Protein AF-A0A094CD24-F1 (afdb_monomer_lite)

pLDDT: mean 73.83, std 18.18, range [26.73, 91.88]

Structure (mmCIF, N/CA/C/O backbone):
data_AF-A0A094CD24-F1
#
_entry.id   AF-A0A094CD24-F1
#
loop_
_atom_site.group_PDB
_atom_site.id
_atom_site.type_symbol
_atom_site.label_atom_id
_atom_site.label_alt_id
_atom_site.label_comp_id
_atom_site.label_asym_id
_atom_site.label_entity_id
_atom_site.label_seq_id
_atom_site.pdbx_PDB_ins_code
_atom_site.Cartn_x
_atom_site.Cartn_y
_atom_site.Cartn_z
_atom_site.occupancy
_atom_site.B_iso_or_equiv
_atom_site.auth_seq_id
_atom_site.auth_comp_id
_atom_site.auth_asym_id
_atom_site.auth_atom_id
_atom_site.pdbx_PDB_model_num
ATOM 1 N N . MET A 1 1 ? -14.411 26.950 14.178 1.00 64.12 1 MET A N 1
ATOM 2 C CA . MET A 1 1 ? -15.635 26.415 13.545 1.00 64.12 1 MET A CA 1
ATOM 3 C C . MET A 1 1 ? -15.195 25.500 12.392 1.00 64.12 1 MET A C 1
ATOM 5 O O . MET A 1 1 ? -14.180 25.831 11.798 1.00 64.12 1 MET A O 1
ATOM 9 N N . CYS A 1 2 ? -15.838 24.347 12.153 1.00 83.56 2 CYS A N 1
ATOM 10 C CA . CYS A 1 2 ? -15.561 23.343 11.084 1.00 83.56 2 CYS A CA 1
ATOM 11 C C . CYS A 1 2 ? -14.422 22.302 11.257 1.00 83.56 2 CYS A C 1
ATOM 13 O O . CYS A 1 2 ? -14.111 21.564 10.326 1.00 83.56 2 CYS A O 1
ATOM 15 N N . ARG A 1 3 ? -13.803 22.148 12.439 1.00 87.31 3 ARG A N 1
ATOM 16 C CA . ARG A 1 3 ? -12.707 21.159 12.621 1.00 87.31 3 ARG A CA 1
ATOM 17 C C . ARG A 1 3 ? -13.145 19.694 12.469 1.00 87.31 3 ARG A C 1
ATOM 19 O O . ARG A 1 3 ? -12.346 18.872 12.040 1.00 87.31 3 ARG A O 1
ATOM 26 N N . THR A 1 4 ? -14.366 19.350 12.869 1.00 89.19 4 THR A N 1
ATOM 27 C CA . THR A 1 4 ? -14.894 17.975 12.804 1.00 89.19 4 THR A CA 1
ATOM 28 C C . THR A 1 4 ? -15.309 17.595 11.386 1.00 89.19 4 THR A C 1
ATOM 30 O O . THR A 1 4 ? -14.956 16.516 10.922 1.00 89.19 4 THR A O 1
ATOM 33 N N . GLU A 1 5 ? -15.984 18.507 10.690 1.00 89.44 5 GLU A N 1
ATOM 34 C CA . GLU A 1 5 ? -16.420 18.360 9.295 1.00 89.44 5 GLU A CA 1
ATOM 35 C C . GLU A 1 5 ? -15.216 18.208 8.355 1.00 89.44 5 GLU A C 1
ATOM 37 O O . GLU A 1 5 ? -15.181 17.289 7.534 1.00 89.44 5 GLU A O 1
ATOM 42 N N . ASN A 1 6 ? -14.173 19.026 8.545 1.00 90.94 6 ASN A N 1
ATOM 43 C CA . ASN A 1 6 ? -12.936 18.897 7.772 1.00 90.94 6 ASN A CA 1
ATOM 44 C C . ASN A 1 6 ? -12.251 17.548 8.015 1.00 90.94 6 ASN A C 1
ATOM 46 O O . ASN A 1 6 ? -11.873 16.887 7.057 1.00 90.94 6 ASN A O 1
ATOM 50 N N . LYS A 1 7 ? -12.168 17.082 9.269 1.00 90.44 7 LYS A N 1
ATOM 51 C CA . LYS A 1 7 ? -11.581 15.766 9.578 1.00 90.44 7 LYS A CA 1
ATOM 52 C C . LYS A 1 7 ? -12.347 14.614 8.928 1.00 90.44 7 LYS A C 1
ATOM 54 O O . LYS A 1 7 ? -11.733 13.656 8.465 1.00 90.44 7 LYS A O 1
ATOM 59 N N . SER A 1 8 ? -13.680 14.683 8.893 1.00 88.00 8 SER A N 1
ATOM 60 C CA . SER A 1 8 ? -14.484 13.658 8.217 1.00 88.00 8 SER A CA 1
ATOM 61 C C . SER A 1 8 ? -14.286 13.674 6.704 1.00 88.00 8 SER A C 1
ATOM 63 O O . SER A 1 8 ? -14.208 12.611 6.092 1.00 88.00 8 SER A O 1
ATOM 65 N N . LEU A 1 9 ? -14.159 14.867 6.114 1.00 91.31 9 LEU A N 1
ATOM 66 C CA . LEU A 1 9 ? -13.908 15.026 4.687 1.00 91.31 9 LEU A CA 1
ATOM 67 C C . LEU A 1 9 ? -12.521 14.494 4.316 1.00 91.31 9 LEU A C 1
ATOM 69 O O . LEU A 1 9 ? -12.406 13.688 3.397 1.00 91.31 9 LEU A O 1
ATOM 73 N N . GLU A 1 10 ? -11.489 14.896 5.058 1.00 91.88 10 GLU A N 1
ATOM 74 C CA . GLU A 1 10 ? -10.112 14.427 4.874 1.00 91.88 10 GLU A CA 1
ATOM 75 C C . GLU A 1 10 ? -10.042 12.901 4.941 1.00 91.88 10 GLU A C 1
ATOM 77 O O . GLU A 1 10 ? -9.507 12.269 4.031 1.00 91.88 10 GLU A O 1
ATOM 82 N N . ARG A 1 11 ? -10.673 12.297 5.956 1.00 90.62 11 ARG A N 1
ATOM 83 C CA . ARG A 1 11 ? -10.734 10.838 6.094 1.00 90.62 11 ARG A CA 1
ATOM 84 C C . ARG A 1 11 ? -11.435 10.169 4.911 1.00 90.62 11 ARG A C 1
ATOM 86 O O . ARG A 1 11 ? -10.958 9.145 4.430 1.00 90.62 11 ARG A O 1
ATOM 93 N N . CYS A 1 12 ? -12.557 10.724 4.450 1.00 87.12 12 CYS A N 1
ATOM 94 C CA . CYS A 1 12 ? -13.293 10.198 3.299 1.00 87.12 12 CYS A CA 1
ATOM 95 C C . CYS A 1 12 ? -12.408 10.183 2.042 1.00 87.12 12 CYS A C 1
ATOM 97 O O . CYS A 1 12 ? -12.228 9.137 1.418 1.00 87.12 12 CYS A O 1
ATOM 99 N N . VAL A 1 13 ? -11.782 11.323 1.730 1.00 88.94 13 VAL A N 1
ATOM 100 C CA . VAL A 1 13 ? -10.909 11.480 0.557 1.00 88.94 13 VAL A CA 1
ATOM 101 C C . VAL A 1 13 ? -9.696 10.555 0.643 1.00 88.94 13 VAL A C 1
ATOM 103 O O . VAL A 1 13 ? -9.355 9.890 -0.335 1.00 88.94 13 VAL A O 1
ATOM 106 N N . GLU A 1 14 ? -9.056 10.472 1.808 1.00 91.50 14 GLU A N 1
ATOM 107 C CA . GLU A 1 14 ? -7.884 9.624 2.009 1.00 91.50 14 GLU A CA 1
ATOM 108 C C . GLU A 1 14 ? -8.216 8.140 1.794 1.00 91.50 14 GLU A C 1
ATOM 110 O O . GLU A 1 14 ? -7.496 7.438 1.079 1.00 91.50 14 GLU A O 1
ATOM 115 N N . MET A 1 15 ? -9.321 7.658 2.369 1.00 89.31 15 MET A N 1
ATOM 116 C CA . MET A 1 15 ? -9.723 6.258 2.225 1.00 89.31 15 MET A CA 1
ATOM 117 C C . MET A 1 15 ? -10.133 5.924 0.791 1.00 89.31 15 MET A C 1
ATOM 119 O O . MET A 1 15 ? -9.702 4.899 0.264 1.00 89.31 15 MET A O 1
ATOM 123 N N . GLN A 1 16 ? -10.881 6.803 0.120 1.00 84.69 16 GLN A N 1
ATOM 124 C CA . GLN A 1 16 ? -11.270 6.593 -1.276 1.00 84.69 16 GLN A CA 1
ATOM 125 C C . GLN A 1 16 ? -10.043 6.529 -2.200 1.00 84.69 16 GLN A C 1
ATOM 127 O O . GLN A 1 16 ? -9.933 5.626 -3.030 1.00 84.69 16 GLN A O 1
ATOM 132 N N . GLN A 1 17 ? -9.065 7.422 -2.012 1.00 87.00 17 GLN A N 1
ATOM 133 C CA . GLN A 1 17 ? -7.811 7.389 -2.769 1.00 87.00 17 GLN A CA 1
ATOM 134 C C . GLN A 1 17 ? -7.009 6.109 -2.520 1.00 87.00 17 GLN A C 1
ATOM 136 O O . GLN A 1 17 ? -6.416 5.571 -3.457 1.00 87.00 17 GLN A O 1
ATOM 141 N N . LYS A 1 18 ? -6.976 5.612 -1.277 1.00 89.06 18 LYS A N 1
ATOM 142 C CA . LYS A 1 18 ? -6.313 4.343 -0.947 1.00 89.06 18 LYS A CA 1
ATOM 143 C C . LYS A 1 18 ? -6.981 3.167 -1.655 1.00 89.06 18 LYS A C 1
ATOM 145 O O . LYS A 1 18 ? -6.268 2.367 -2.255 1.00 89.06 18 LYS A O 1
ATOM 150 N N . PHE A 1 19 ? -8.314 3.093 -1.655 1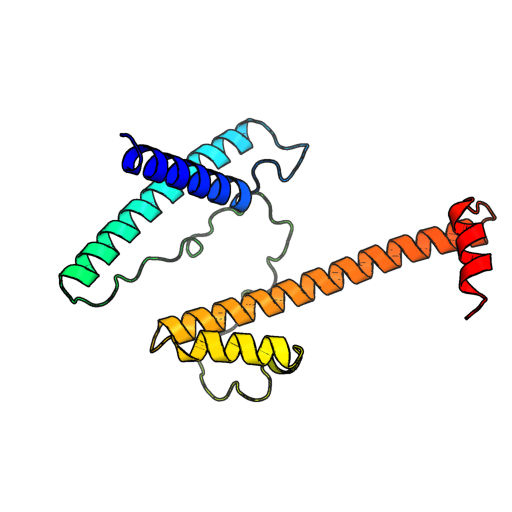.00 87.94 19 PHE A N 1
ATOM 151 C CA . PHE A 1 19 ? -9.037 2.041 -2.374 1.00 87.94 19 PHE A CA 1
ATOM 152 C C . PHE A 1 19 ? -8.804 2.111 -3.884 1.00 87.94 19 PHE A C 1
ATOM 154 O O . PHE A 1 19 ? -8.445 1.104 -4.485 1.00 87.94 19 PHE A O 1
ATOM 161 N N . LEU A 1 20 ? -8.904 3.296 -4.493 1.00 85.56 20 LEU A N 1
ATOM 162 C CA . LEU A 1 20 ? -8.628 3.476 -5.922 1.00 85.56 20 LEU A CA 1
ATOM 163 C C . LEU A 1 20 ? -7.208 3.027 -6.294 1.00 85.56 20 LEU A C 1
ATOM 165 O O . LEU A 1 20 ? -7.028 2.269 -7.246 1.00 85.56 20 LEU A O 1
ATOM 169 N N . LYS A 1 21 ? -6.197 3.438 -5.518 1.00 85.06 21 LYS A N 1
ATOM 170 C CA . LYS A 1 21 ? -4.799 3.031 -5.737 1.00 85.06 21 LYS A CA 1
ATOM 171 C C . LYS A 1 21 ? -4.607 1.524 -5.576 1.00 85.06 21 LYS A C 1
ATOM 173 O O . LYS A 1 21 ? -3.939 0.917 -6.407 1.00 85.06 21 LYS A O 1
ATOM 178 N N . ALA A 1 22 ? -5.205 0.921 -4.549 1.00 85.62 22 ALA A N 1
ATOM 179 C CA . ALA A 1 22 ? -5.125 -0.520 -4.311 1.00 85.62 22 ALA A CA 1
ATOM 180 C C . ALA A 1 22 ? -5.755 -1.336 -5.452 1.00 85.62 22 ALA A C 1
ATOM 182 O O . ALA A 1 22 ? -5.256 -2.402 -5.796 1.00 85.62 22 ALA A O 1
ATOM 183 N N . LEU A 1 23 ? -6.810 -0.809 -6.079 1.00 83.50 23 LEU A N 1
ATOM 184 C CA . LEU A 1 23 ? -7.457 -1.408 -7.249 1.00 83.50 23 LEU A CA 1
ATOM 185 C C . LEU A 1 23 ? -6.732 -1.117 -8.574 1.00 83.50 23 LEU A C 1
ATOM 187 O O . LEU A 1 23 ? -7.154 -1.593 -9.628 1.00 83.50 23 LEU A O 1
ATOM 191 N N . GLY A 1 24 ? -5.636 -0.357 -8.539 1.00 80.25 24 GLY A N 1
ATOM 192 C CA . GLY A 1 24 ? -4.824 -0.055 -9.712 1.00 80.25 24 GLY A CA 1
ATOM 193 C C . GLY A 1 24 ? -5.349 1.099 -10.568 1.00 80.25 24 GLY A C 1
ATOM 194 O O . GLY A 1 24 ? -4.950 1.204 -11.731 1.00 80.25 24 GLY A O 1
ATOM 195 N N . TYR A 1 25 ? -6.194 1.981 -10.028 1.00 77.62 25 TYR A N 1
ATOM 196 C CA . TYR A 1 25 ? -6.554 3.231 -10.701 1.00 77.62 25 TYR A CA 1
ATOM 197 C C . TYR A 1 25 ? -5.279 4.024 -11.036 1.00 77.62 25 TYR A C 1
ATOM 199 O O . TYR A 1 25 ? -4.424 4.206 -10.166 1.00 77.62 25 TYR A O 1
ATOM 207 N N . LEU A 1 26 ? -5.131 4.455 -12.296 1.00 71.31 26 LEU A N 1
ATOM 208 C CA . LEU A 1 26 ? -3.936 5.128 -12.846 1.00 71.31 26 LEU A CA 1
ATOM 209 C C . LEU A 1 26 ? -2.627 4.303 -12.852 1.00 71.31 26 LEU A C 1
ATOM 211 O O . LEU A 1 26 ? -1.572 4.846 -13.170 1.00 71.31 26 LEU A O 1
ATOM 215 N N . SER A 1 27 ? -2.653 3.003 -12.537 1.00 75.12 27 SER A N 1
ATOM 216 C CA . SER A 1 27 ? -1.436 2.161 -12.541 1.00 75.12 27 SER A CA 1
ATOM 217 C C . SER A 1 27 ? -0.953 1.767 -13.944 1.00 75.12 27 SER A C 1
ATOM 219 O O . SER A 1 27 ? 0.207 1.407 -14.130 1.00 75.12 27 SER A O 1
ATOM 221 N N . THR A 1 28 ? -1.835 1.836 -14.942 1.00 73.81 28 THR A N 1
ATOM 222 C CA . THR A 1 28 ? -1.574 1.432 -16.329 1.00 73.81 28 THR A CA 1
ATOM 223 C C . THR A 1 28 ? -2.059 2.528 -17.270 1.00 73.81 28 THR A C 1
ATOM 225 O O . THR A 1 28 ? -3.241 2.867 -17.241 1.00 73.81 28 THR A O 1
ATOM 228 N N . PHE A 1 29 ? -1.171 3.050 -18.117 1.00 64.69 29 PHE A N 1
ATOM 229 C CA . PHE A 1 29 ? -1.468 4.175 -19.014 1.00 64.69 29 PHE A CA 1
ATOM 230 C C . PHE A 1 29 ? -2.453 3.846 -20.154 1.00 64.69 29 PHE A C 1
ATOM 232 O O . PHE A 1 29 ? -3.055 4.767 -20.692 1.00 64.69 29 PHE A O 1
ATOM 239 N N . ASP A 1 30 ? -2.647 2.568 -20.498 1.00 71.88 30 ASP A N 1
ATOM 240 C CA . ASP A 1 30 ? -3.481 2.121 -21.634 1.00 71.88 30 ASP A CA 1
ATOM 241 C C . ASP A 1 30 ? -4.814 1.473 -21.198 1.00 71.88 30 ASP A C 1
ATOM 243 O O . ASP A 1 30 ? -5.361 0.583 -21.847 1.00 71.88 30 ASP A O 1
ATOM 247 N N . ARG A 1 31 ? -5.332 1.854 -20.025 1.00 78.44 31 ARG A N 1
ATOM 248 C CA . ARG A 1 31 ? -6.581 1.287 -19.500 1.00 78.44 31 ARG A CA 1
ATOM 249 C C . ARG A 1 31 ? -7.791 1.963 -20.147 1.00 78.44 31 ARG A C 1
ATOM 251 O O . ARG A 1 31 ? -7.876 3.186 -20.202 1.00 78.44 31 ARG A O 1
ATOM 258 N N . GLY A 1 32 ? -8.745 1.161 -20.621 1.00 82.88 32 GLY A N 1
ATOM 259 C CA . GLY A 1 32 ? -10.006 1.667 -21.166 1.00 82.88 32 GLY A CA 1
ATOM 260 C C . GLY A 1 32 ? -10.881 2.323 -20.091 1.00 82.88 32 GLY A C 1
ATOM 261 O O . GLY A 1 32 ? -10.956 1.829 -18.966 1.00 82.88 32 GLY A O 1
ATOM 262 N N . LYS A 1 33 ? -11.590 3.397 -20.459 1.00 82.81 33 LYS A N 1
ATOM 263 C CA . LYS A 1 33 ? -12.455 4.177 -19.550 1.00 82.81 33 LYS A CA 1
ATOM 264 C C . LYS A 1 33 ? -13.507 3.324 -18.828 1.00 82.81 33 LYS A C 1
ATOM 266 O O . LYS A 1 33 ? -13.725 3.514 -17.638 1.00 82.81 33 LYS A O 1
ATOM 271 N N . ASP A 1 34 ? -14.070 2.321 -19.501 1.00 85.81 34 ASP A N 1
ATOM 272 C CA . ASP A 1 34 ? -15.054 1.400 -18.908 1.00 85.81 34 ASP A CA 1
ATOM 273 C C . ASP A 1 34 ? -14.488 0.608 -17.716 1.00 85.81 34 ASP A C 1
ATOM 275 O O . ASP A 1 34 ? -15.218 0.174 -16.824 1.00 85.81 34 ASP A O 1
ATOM 279 N N . VAL A 1 35 ? -13.175 0.362 -17.705 1.00 84.88 35 VAL A N 1
ATOM 280 C CA . VAL A 1 35 ? -12.502 -0.330 -16.601 1.00 84.88 35 VAL A CA 1
ATOM 281 C C . VAL A 1 35 ? -12.281 0.631 -15.437 1.00 84.88 35 VAL A C 1
ATOM 283 O O . VAL A 1 35 ? -12.464 0.230 -14.290 1.00 84.88 35 VAL A O 1
ATOM 286 N N . ASP A 1 36 ? -11.950 1.892 -15.712 1.00 82.56 36 ASP A N 1
ATOM 287 C CA . ASP A 1 36 ? -11.809 2.924 -14.681 1.00 82.56 36 ASP A CA 1
ATOM 288 C C . ASP A 1 36 ? -13.132 3.191 -13.956 1.00 82.56 36 ASP A C 1
ATOM 290 O O . ASP A 1 36 ? -13.151 3.272 -12.728 1.00 82.56 36 ASP A O 1
ATOM 294 N N . GLU A 1 37 ? -14.252 3.229 -14.679 1.00 86.94 37 GLU A N 1
ATOM 295 C CA . GLU A 1 37 ? -15.586 3.350 -14.077 1.00 86.94 37 GLU A CA 1
ATOM 296 C C . GLU A 1 37 ? -15.906 2.156 -13.167 1.00 86.94 37 GLU A C 1
ATOM 298 O O . GLU A 1 37 ? -16.367 2.328 -12.038 1.00 86.94 37 GLU A O 1
ATOM 303 N N . LYS A 1 38 ? -15.584 0.927 -13.597 1.00 86.81 38 LYS A N 1
ATOM 304 C CA . LYS A 1 38 ? -15.738 -0.269 -12.748 1.00 86.81 38 LYS A CA 1
ATOM 305 C C . LYS A 1 38 ? -14.879 -0.192 -11.488 1.00 86.81 38 LYS A C 1
ATOM 307 O O . LYS A 1 38 ? -15.334 -0.604 -10.422 1.00 86.81 38 LYS A O 1
ATOM 312 N N . ILE A 1 39 ? -13.659 0.333 -11.595 1.00 85.94 39 ILE A N 1
ATOM 313 C CA . ILE A 1 39 ? -12.763 0.526 -10.449 1.00 85.94 39 ILE A CA 1
ATOM 314 C C . ILE A 1 39 ? -13.350 1.541 -9.470 1.00 85.94 39 ILE A C 1
ATOM 316 O O . ILE A 1 39 ? -13.348 1.283 -8.268 1.00 85.94 39 ILE A O 1
ATOM 320 N N . GLN A 1 40 ? -13.891 2.654 -9.965 1.00 87.06 40 GLN A N 1
ATOM 321 C CA . GLN A 1 40 ? -14.543 3.663 -9.129 1.00 87.06 40 GLN A CA 1
ATOM 322 C C . GLN A 1 40 ? -15.752 3.078 -8.387 1.00 87.06 40 GLN A C 1
ATOM 324 O O . GLN A 1 40 ? -15.802 3.137 -7.159 1.00 87.06 40 GLN A O 1
ATOM 329 N N . MET A 1 41 ? -16.655 2.395 -9.097 1.00 89.00 41 MET A N 1
ATOM 330 C CA . MET A 1 41 ? -17.824 1.746 -8.486 1.00 89.00 41 MET A CA 1
ATOM 331 C C . MET A 1 41 ? -17.432 0.679 -7.451 1.00 89.00 41 MET A C 1
ATOM 333 O O . MET A 1 41 ? -18.094 0.505 -6.420 1.00 89.00 41 MET A O 1
ATOM 337 N N . HIS A 1 42 ? -16.341 -0.049 -7.705 1.00 86.56 42 HIS A N 1
ATOM 338 C CA . HIS A 1 42 ? -15.838 -1.043 -6.767 1.00 86.56 42 HIS A CA 1
ATOM 339 C C . HIS A 1 42 ? -15.208 -0.400 -5.522 1.00 86.56 42 HIS A C 1
ATOM 341 O O . HIS A 1 42 ? -15.474 -0.854 -4.408 1.00 86.56 42 HIS A O 1
ATOM 347 N N . ALA A 1 43 ? -14.442 0.682 -5.684 1.00 86.25 43 ALA A N 1
ATOM 348 C CA . ALA A 1 43 ? -13.883 1.447 -4.571 1.00 86.25 43 ALA A CA 1
ATOM 349 C C . ALA A 1 43 ? -14.984 1.996 -3.647 1.00 86.25 43 ALA A C 1
ATOM 351 O O . ALA A 1 43 ? -14.883 1.858 -2.426 1.00 86.25 43 ALA A O 1
ATOM 352 N N . ASP A 1 44 ? -16.066 2.530 -4.216 1.00 88.50 44 ASP A N 1
ATOM 353 C CA . ASP A 1 44 ? -17.206 3.036 -3.444 1.00 88.50 44 ASP A CA 1
ATOM 354 C C . ASP A 1 44 ? -17.907 1.910 -2.663 1.00 88.50 44 ASP A C 1
ATOM 356 O O . ASP A 1 44 ? -18.242 2.056 -1.483 1.00 88.50 44 ASP A O 1
ATOM 360 N N . THR A 1 45 ? -18.054 0.732 -3.277 1.00 88.88 45 THR A N 1
ATOM 361 C CA . THR A 1 45 ? -18.619 -0.455 -2.610 1.00 88.88 45 THR A CA 1
ATOM 362 C C . THR A 1 45 ? -17.767 -0.888 -1.413 1.00 88.88 45 THR A C 1
ATOM 364 O O . THR A 1 45 ? -18.295 -1.192 -0.337 1.00 88.88 45 THR A O 1
ATOM 367 N N . LEU A 1 46 ? -16.441 -0.899 -1.575 1.00 87.69 46 LEU A N 1
ATOM 368 C CA . LEU A 1 46 ? -15.506 -1.231 -0.499 1.00 87.69 46 LEU A CA 1
ATOM 369 C C . LEU A 1 46 ? -15.578 -0.221 0.647 1.00 87.69 46 LEU A C 1
ATOM 371 O O . LEU A 1 46 ? -15.585 -0.624 1.812 1.00 87.69 46 LEU A O 1
ATOM 375 N N . TYR A 1 47 ? -15.707 1.068 0.335 1.00 87.38 47 TYR A N 1
ATOM 376 C CA . TYR A 1 47 ? -15.850 2.116 1.340 1.00 87.38 47 TYR A CA 1
ATOM 377 C C . TYR A 1 47 ? -17.106 1.922 2.201 1.00 87.38 47 TYR A C 1
ATOM 379 O O . TYR A 1 47 ? -17.037 1.960 3.431 1.00 87.38 47 TYR A O 1
ATOM 387 N N . HIS A 1 48 ? -18.253 1.623 1.588 1.00 89.50 48 HIS A N 1
ATOM 388 C CA . HIS A 1 48 ? -19.479 1.353 2.341 1.00 89.50 48 HIS A CA 1
ATOM 389 C C . HIS A 1 48 ? -19.386 0.096 3.206 1.00 89.50 48 HIS A C 1
ATOM 391 O O . HIS A 1 48 ? -19.867 0.093 4.344 1.00 89.50 48 HIS A O 1
ATOM 397 N N . ARG A 1 49 ? -18.731 -0.958 2.707 1.00 89.50 49 ARG A N 1
ATOM 398 C CA . ARG A 1 49 ? -18.486 -2.167 3.497 1.00 89.50 49 ARG A CA 1
ATOM 399 C C . ARG A 1 49 ? -17.606 -1.867 4.706 1.00 89.50 49 ARG A C 1
ATOM 401 O O . ARG A 1 49 ? -17.949 -2.291 5.803 1.00 89.50 49 ARG A O 1
ATOM 408 N N . MET A 1 50 ? -16.533 -1.101 4.528 1.00 88.19 50 MET A N 1
ATOM 409 C CA . MET A 1 50 ? -15.664 -0.666 5.623 1.00 88.19 50 MET A CA 1
ATOM 410 C C . MET A 1 50 ? -16.455 0.104 6.691 1.00 88.19 50 MET A C 1
ATOM 412 O O . MET A 1 50 ? -16.354 -0.215 7.870 1.00 88.19 50 MET A O 1
ATOM 416 N N . LEU A 1 51 ? -17.315 1.050 6.298 1.00 90.44 51 LEU A N 1
ATOM 417 C CA . LEU A 1 51 ? -18.155 1.785 7.253 1.00 90.44 51 LEU A CA 1
ATOM 418 C C . LEU A 1 51 ? -19.107 0.874 8.041 1.00 90.44 51 LEU A C 1
ATOM 420 O O . LEU A 1 51 ? -19.360 1.123 9.218 1.00 90.44 51 LEU A O 1
ATOM 424 N N . ALA A 1 52 ? -19.653 -0.169 7.411 1.00 90.00 52 ALA A N 1
ATOM 425 C CA . ALA A 1 52 ? -20.487 -1.149 8.105 1.00 90.00 52 ALA A CA 1
ATOM 426 C C . ALA A 1 52 ? -19.674 -1.970 9.120 1.00 90.00 52 ALA A C 1
ATOM 428 O O . ALA A 1 52 ? -20.146 -2.220 10.227 1.00 90.00 52 ALA A O 1
ATOM 429 N N . GLN A 1 53 ? -18.440 -2.337 8.766 1.00 88.38 53 GLN A N 1
ATOM 430 C CA . GLN A 1 53 ? -17.529 -3.063 9.650 1.00 88.38 53 GLN A CA 1
ATOM 431 C C . GLN A 1 53 ? -17.130 -2.222 10.864 1.00 88.38 53 GLN A C 1
ATOM 433 O O . GLN A 1 53 ? -17.242 -2.694 11.990 1.00 88.38 53 GLN A O 1
ATOM 438 N N . GLU A 1 54 ? -16.742 -0.963 10.657 1.00 88.81 54 GLU A N 1
ATOM 439 C CA . GLU A 1 54 ? -16.380 -0.050 11.748 1.00 88.81 54 GLU A CA 1
ATOM 440 C C . GLU A 1 54 ? -17.530 0.151 12.737 1.00 88.81 54 GLU A C 1
ATOM 442 O O . GLU A 1 54 ? -17.311 0.157 13.946 1.00 88.81 54 GLU A O 1
ATOM 447 N N . LYS A 1 55 ? -18.766 0.278 12.238 1.00 89.44 55 LYS A N 1
ATOM 448 C CA . LYS A 1 55 ? -19.953 0.373 13.097 1.00 89.44 55 LYS A CA 1
ATOM 449 C C . LYS A 1 55 ? -20.154 -0.896 13.918 1.00 89.44 55 LYS A C 1
ATOM 451 O O . LYS A 1 55 ? -20.329 -0.796 15.126 1.00 89.44 55 LYS A O 1
ATOM 456 N N . ALA A 1 56 ? -20.067 -2.065 13.284 1.00 87.69 56 ALA A N 1
ATOM 457 C CA . ALA A 1 56 ? -20.226 -3.346 13.966 1.00 87.69 56 ALA A CA 1
ATOM 458 C C . ALA A 1 56 ? -19.140 -3.579 15.032 1.00 87.69 56 ALA A C 1
ATOM 460 O O . ALA A 1 56 ? -19.442 -4.080 16.111 1.00 87.69 56 ALA A O 1
ATOM 461 N N . VAL A 1 57 ? -17.890 -3.187 14.761 1.00 86.69 57 VAL A N 1
ATOM 462 C CA . VAL A 1 57 ? -16.799 -3.245 15.749 1.00 86.69 57 VAL A CA 1
ATOM 463 C C . VAL A 1 57 ? -17.063 -2.273 16.893 1.00 86.69 57 VAL A C 1
ATOM 465 O O . VAL A 1 57 ? -17.023 -2.681 18.045 1.00 86.69 57 VAL A O 1
ATOM 468 N N . ALA A 1 58 ? -17.416 -1.020 16.598 1.00 87.06 58 ALA A N 1
ATOM 469 C CA . ALA A 1 58 ? -17.692 -0.025 17.631 1.00 87.06 58 ALA A CA 1
ATOM 470 C C . ALA A 1 58 ? -18.891 -0.408 18.519 1.00 87.06 58 ALA A C 1
ATOM 472 O O . ALA A 1 58 ? -18.925 -0.051 19.694 1.00 87.06 58 ALA A O 1
ATOM 473 N N . GLU A 1 59 ? -19.892 -1.100 17.975 1.00 88.94 59 GLU A N 1
ATOM 474 C CA . GLU A 1 59 ? -21.010 -1.659 18.742 1.00 88.94 59 GLU A CA 1
ATOM 475 C C . GLU A 1 59 ? -20.558 -2.838 19.610 1.00 88.94 59 GLU A C 1
ATOM 477 O O . GLU A 1 59 ? -20.842 -2.844 20.805 1.00 88.94 59 GLU A O 1
ATOM 482 N N . ALA A 1 60 ? -19.786 -3.778 19.056 1.00 86.25 60 ALA A N 1
ATOM 483 C CA . ALA A 1 60 ? -19.239 -4.902 19.814 1.00 86.25 60 ALA A CA 1
ATOM 484 C C . ALA A 1 60 ? -18.324 -4.441 20.961 1.00 86.25 60 ALA A C 1
ATOM 486 O O . ALA A 1 60 ? -18.467 -4.920 22.082 1.00 86.25 60 ALA A O 1
ATOM 487 N N . GLU A 1 61 ? -17.459 -3.452 20.721 1.00 83.12 61 GLU A N 1
ATOM 488 C CA . GLU A 1 61 ? -16.595 -2.844 21.739 1.00 83.12 61 GLU A CA 1
ATOM 489 C C . GLU A 1 61 ? -17.405 -2.167 22.852 1.00 83.12 61 GLU A C 1
ATOM 491 O O . GLU A 1 61 ? -17.112 -2.356 24.032 1.00 83.12 61 GLU A O 1
ATOM 496 N N . LYS A 1 62 ? -18.456 -1.411 22.501 1.00 87.38 62 LYS A N 1
ATOM 497 C CA . LYS A 1 62 ? -19.351 -0.776 23.488 1.00 87.38 62 LYS A CA 1
ATOM 498 C C . LYS A 1 62 ? -20.117 -1.796 24.322 1.00 87.38 62 LYS A C 1
ATOM 500 O O . LYS A 1 62 ? -20.364 -1.556 25.500 1.00 87.38 62 LYS A O 1
ATOM 505 N N . GLU A 1 63 ? -20.511 -2.908 23.712 1.00 88.00 63 GLU A N 1
ATOM 506 C CA . GLU A 1 63 ? -21.234 -3.997 24.369 1.00 88.00 63 GLU A CA 1
ATOM 507 C C . GLU A 1 63 ? -20.301 -4.990 25.082 1.00 88.00 63 GLU A C 1
ATOM 509 O O . GLU A 1 63 ? -20.785 -5.914 25.736 1.00 88.00 63 GLU A O 1
ATOM 514 N N . GLY A 1 64 ? -18.977 -4.815 24.971 1.00 79.00 64 GLY A N 1
ATOM 515 C CA . GLY A 1 64 ? -17.977 -5.735 25.518 1.00 79.00 64 GLY A CA 1
ATOM 516 C C . GLY A 1 64 ? -18.021 -7.135 24.894 1.00 79.00 64 GLY A C 1
ATOM 517 O O . GLY A 1 64 ? -17.594 -8.102 25.523 1.00 79.00 64 GLY A O 1
ATOM 518 N N . LYS A 1 65 ? -18.581 -7.262 23.687 1.00 76.69 65 LYS A N 1
ATOM 519 C CA . LYS A 1 65 ? -18.673 -8.516 22.932 1.00 76.69 65 LYS A CA 1
ATOM 520 C C . LYS A 1 65 ? -17.408 -8.730 22.103 1.00 76.69 65 LYS A C 1
ATOM 522 O O . LYS A 1 65 ? -16.720 -7.784 21.732 1.00 76.69 65 LYS A O 1
ATOM 527 N N . GLU A 1 66 ? -17.114 -9.991 21.797 1.00 74.69 66 GLU A N 1
ATOM 528 C CA . GLU A 1 66 ? -15.983 -10.354 20.940 1.00 74.69 66 GLU A CA 1
ATOM 529 C C . GLU A 1 66 ? -16.093 -9.690 19.558 1.00 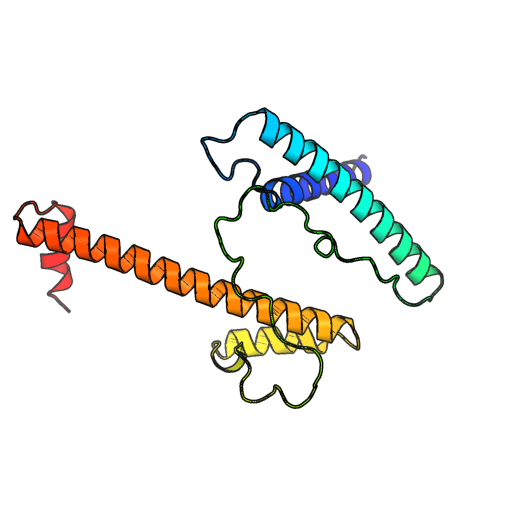74.69 66 GLU A C 1
ATOM 531 O O . GLU A 1 66 ? -17.189 -9.550 19.007 1.00 74.69 66 GLU A O 1
ATOM 536 N N . MET A 1 67 ? -14.948 -9.287 18.994 1.00 74.25 67 MET A N 1
ATOM 537 C CA . MET A 1 67 ? -14.898 -8.586 17.710 1.00 74.25 67 MET A CA 1
ATOM 538 C C . MET A 1 67 ? -15.589 -9.401 16.602 1.00 74.25 67 MET A C 1
ATOM 540 O O . MET A 1 67 ? -15.294 -10.591 16.429 1.00 74.25 67 MET A O 1
ATOM 544 N N . PRO A 1 68 ? -16.482 -8.778 15.810 1.00 78.31 68 PRO A N 1
ATOM 545 C CA . PRO A 1 68 ? -17.178 -9.464 14.733 1.00 78.31 68 PRO A CA 1
ATOM 546 C C . PRO A 1 68 ? -16.182 -9.944 13.670 1.00 78.31 68 PRO A C 1
ATOM 548 O O . PRO A 1 68 ? -15.395 -9.170 13.127 1.00 78.31 68 PRO A O 1
ATOM 551 N N . LYS A 1 69 ? -16.229 -11.240 13.341 1.00 79.88 69 LYS A N 1
ATOM 552 C CA . LYS A 1 69 ? -15.434 -11.816 12.248 1.00 79.88 69 LYS A CA 1
ATOM 553 C C . LYS A 1 69 ? -16.066 -11.448 10.910 1.00 79.88 69 LYS A C 1
ATOM 555 O O . LYS A 1 69 ? -17.210 -11.808 10.637 1.00 79.88 69 LYS A O 1
ATOM 560 N N . PHE A 1 70 ? -15.316 -10.762 10.056 1.00 81.12 70 PHE A N 1
ATOM 561 C CA . PHE A 1 70 ? -15.769 -10.397 8.717 1.00 81.12 70 PHE A CA 1
ATOM 562 C C . PHE A 1 70 ? -15.314 -11.419 7.675 1.00 81.12 70 PHE A C 1
ATOM 564 O O . PHE A 1 70 ? -14.179 -11.888 7.713 1.00 81.12 70 PHE A O 1
ATOM 571 N N . ALA A 1 71 ? -16.190 -11.727 6.714 1.00 78.19 71 ALA A N 1
ATOM 572 C CA . ALA A 1 71 ? -15.849 -12.604 5.598 1.00 78.19 71 ALA A CA 1
ATOM 573 C C . ALA A 1 71 ? -14.693 -12.004 4.766 1.00 78.19 71 ALA A C 1
ATOM 575 O O . ALA A 1 71 ? -14.763 -10.805 4.440 1.00 78.19 71 ALA A O 1
ATOM 576 N N . PRO A 1 72 ? -13.668 -12.791 4.389 1.00 72.75 72 PRO A N 1
ATOM 577 C CA . PRO A 1 72 ? -12.568 -12.288 3.578 1.00 72.75 72 PRO A CA 1
ATOM 578 C C . PRO A 1 72 ? -13.048 -11.903 2.173 1.00 72.75 72 PRO A C 1
ATOM 580 O O . PRO A 1 72 ? -13.921 -12.537 1.584 1.00 72.75 72 PRO A O 1
ATOM 583 N N . LEU A 1 73 ? -12.486 -10.824 1.625 1.00 71.00 73 LEU A N 1
ATOM 584 C CA . LEU A 1 73 ? -12.916 -10.262 0.336 1.00 71.00 73 LEU A CA 1
ATOM 585 C C . LEU A 1 73 ? -12.531 -11.131 -0.872 1.00 71.00 73 LEU A C 1
ATOM 587 O O . LEU A 1 73 ? -13.100 -10.962 -1.946 1.00 71.00 73 LEU A O 1
ATOM 591 N N . LEU A 1 74 ? -11.579 -12.049 -0.697 1.00 63.75 74 LEU A N 1
ATOM 592 C CA . LEU A 1 74 ? -10.949 -12.806 -1.780 1.00 63.75 74 LEU A CA 1
ATOM 593 C C . LEU A 1 74 ? -11.442 -14.258 -1.901 1.00 63.75 74 LEU A C 1
ATOM 595 O O . LEU A 1 74 ? -11.002 -14.959 -2.806 1.00 63.75 74 LEU A O 1
ATOM 599 N N . GLU A 1 75 ? -12.358 -14.724 -1.043 1.00 55.28 75 GLU A N 1
ATOM 600 C CA . GLU A 1 75 ? -12.787 -16.139 -1.061 1.00 55.28 75 GLU A CA 1
ATOM 601 C C . GLU A 1 75 ? -13.664 -16.495 -2.269 1.00 55.28 75 GLU A C 1
ATOM 603 O O . GLU A 1 75 ? -13.727 -17.653 -2.669 1.00 55.28 75 GLU A O 1
ATOM 608 N N . ASN A 1 76 ? -14.277 -15.495 -2.909 1.00 45.00 76 ASN A N 1
ATOM 609 C CA . ASN A 1 76 ? -15.133 -15.674 -4.079 1.00 45.00 76 ASN A CA 1
ATOM 610 C C . ASN A 1 76 ? -14.517 -15.027 -5.319 1.00 45.00 76 ASN A C 1
ATOM 612 O O . ASN A 1 76 ? -15.094 -14.084 -5.849 1.00 45.00 76 ASN A O 1
ATOM 616 N N . GLY A 1 77 ? -13.341 -15.497 -5.753 1.00 41.75 77 GLY A N 1
ATOM 617 C CA . GLY A 1 77 ? -12.823 -15.287 -7.115 1.00 41.75 77 GLY A CA 1
ATOM 618 C C . GLY A 1 77 ? -12.988 -13.872 -7.680 1.00 41.75 77 GLY A C 1
ATOM 619 O O . GLY A 1 77 ? -13.300 -13.722 -8.860 1.00 41.75 77 GLY A O 1
ATOM 620 N N . GLY A 1 78 ? -12.843 -12.840 -6.842 1.00 42.44 78 GLY A N 1
ATOM 621 C CA . GLY A 1 78 ? -12.986 -11.458 -7.265 1.00 42.44 78 GLY A CA 1
ATOM 622 C C . GLY A 1 78 ? -11.878 -11.181 -8.258 1.00 42.44 78 GLY A C 1
ATOM 623 O O . GLY A 1 78 ? -10.716 -11.139 -7.860 1.00 42.44 78 GLY A O 1
ATOM 624 N N . SER A 1 79 ? -12.234 -11.082 -9.543 1.00 43.88 79 SER A N 1
ATOM 625 C CA . SER A 1 79 ? -11.321 -10.772 -10.638 1.00 43.88 79 SER A CA 1
ATOM 626 C C . SER A 1 79 ? -10.400 -9.637 -10.220 1.00 43.88 79 SER A C 1
ATOM 628 O O . SER A 1 79 ? -10.780 -8.469 -10.235 1.00 43.88 79 SER A O 1
ATOM 630 N N . SER A 1 80 ? -9.168 -9.998 -9.872 1.00 41.84 80 SER A N 1
ATOM 631 C CA . SER A 1 80 ? -8.036 -9.102 -9.973 1.00 41.84 80 SER A CA 1
ATOM 632 C C . SER A 1 80 ? -8.010 -8.639 -11.423 1.00 41.84 80 SER A C 1
ATOM 634 O O . SER A 1 80 ? -7.608 -9.383 -12.315 1.00 41.84 80 SER A O 1
ATOM 636 N N . VAL A 1 81 ? -8.536 -7.444 -11.690 1.00 44.09 81 VAL A N 1
ATOM 637 C CA . VAL A 1 81 ? -8.622 -6.938 -13.064 1.00 44.09 81 VAL A CA 1
ATOM 638 C C . VAL A 1 81 ? -7.235 -6.538 -13.582 1.00 44.09 81 VAL A C 1
ATOM 640 O O . VAL A 1 81 ? -7.105 -6.238 -14.758 1.00 44.09 81 VAL A O 1
ATOM 643 N N . THR A 1 82 ? -6.172 -6.602 -12.768 1.00 40.00 82 THR A N 1
ATOM 644 C CA . THR A 1 82 ? -4.784 -6.465 -13.238 1.00 40.00 82 THR A CA 1
ATOM 645 C C . THR A 1 82 ? -3.769 -7.157 -12.325 1.00 40.00 82 THR A C 1
ATOM 647 O O . THR A 1 82 ? -2.939 -6.501 -11.702 1.00 40.00 82 THR A O 1
ATOM 650 N N . ALA A 1 83 ? -3.774 -8.489 -12.294 1.00 31.22 83 ALA A N 1
ATOM 651 C CA . ALA A 1 83 ? -2.565 -9.248 -11.979 1.00 31.22 83 ALA A CA 1
ATOM 652 C C . ALA A 1 83 ? -2.227 -10.141 -13.180 1.00 31.22 83 ALA A C 1
ATOM 654 O O . ALA A 1 83 ? -2.979 -11.080 -13.455 1.00 31.22 83 ALA A O 1
ATOM 655 N N . PRO A 1 84 ? -1.126 -9.896 -13.915 1.00 34.62 84 PRO A N 1
ATOM 656 C CA . PRO A 1 84 ? -0.583 -10.940 -14.757 1.00 34.62 84 PRO A CA 1
ATOM 657 C C . PRO A 1 84 ? 0.008 -12.010 -13.828 1.00 34.62 84 PRO A C 1
ATOM 659 O O . PRO A 1 84 ? 0.898 -11.738 -13.032 1.00 34.62 84 PRO A O 1
ATOM 662 N N . ALA A 1 85 ? -0.563 -13.209 -13.915 1.00 37.53 85 ALA A N 1
ATOM 663 C CA . ALA A 1 85 ? 0.025 -14.494 -13.546 1.00 37.53 85 ALA A CA 1
ATOM 664 C C . ALA A 1 85 ? 0.874 -14.550 -12.254 1.00 37.53 85 ALA A C 1
ATOM 666 O O . ALA A 1 85 ? 2.097 -14.629 -12.296 1.00 37.53 85 ALA A O 1
ATOM 667 N N . ALA A 1 86 ? 0.195 -14.694 -11.116 1.00 28.97 86 ALA A N 1
ATOM 668 C CA . ALA A 1 86 ? 0.692 -15.495 -9.991 1.00 28.97 86 ALA A CA 1
ATOM 669 C C . ALA A 1 86 ? -0.385 -16.512 -9.560 1.00 28.97 86 ALA A C 1
ATOM 671 O O . ALA A 1 86 ? -0.649 -16.732 -8.385 1.00 28.97 86 ALA A O 1
ATOM 672 N N . ALA A 1 87 ? -1.061 -17.117 -10.539 1.00 30.06 87 ALA A N 1
ATOM 673 C CA . ALA A 1 87 ? -1.978 -18.233 -10.331 1.00 30.06 87 ALA A CA 1
ATOM 674 C C . ALA A 1 87 ? -1.245 -19.541 -10.655 1.00 30.06 87 ALA A C 1
ATOM 676 O O . ALA A 1 87 ? -1.501 -20.175 -11.673 1.00 30.06 87 ALA A O 1
ATOM 677 N N . ALA A 1 88 ? -0.276 -19.902 -9.813 1.00 30.20 88 ALA A N 1
ATOM 678 C CA . ALA A 1 88 ? 0.362 -21.218 -9.828 1.00 30.20 88 ALA A CA 1
ATOM 679 C C . ALA A 1 88 ? 1.013 -21.533 -8.468 1.00 30.20 88 ALA A C 1
ATOM 681 O O . ALA A 1 88 ? 2.192 -21.853 -8.409 1.00 30.20 88 ALA A O 1
ATOM 682 N N . ALA A 1 89 ? 0.268 -21.410 -7.363 1.00 31.27 89 ALA A N 1
ATOM 683 C CA . ALA A 1 89 ? 0.709 -21.933 -6.061 1.00 31.27 89 ALA A CA 1
ATOM 684 C C . ALA A 1 89 ? -0.444 -22.130 -5.056 1.00 31.27 89 ALA A C 1
ATOM 686 O O . ALA A 1 89 ? -0.268 -21.926 -3.861 1.00 31.27 89 ALA A O 1
ATOM 687 N N . ALA A 1 90 ? -1.638 -22.511 -5.517 1.00 32.50 90 ALA A N 1
ATOM 688 C CA . ALA A 1 90 ? -2.767 -22.792 -4.626 1.00 32.50 90 ALA A CA 1
ATOM 689 C C . ALA A 1 90 ? -3.328 -24.196 -4.870 1.00 32.50 90 ALA A C 1
ATOM 691 O O . ALA A 1 90 ? -4.479 -24.371 -5.253 1.00 32.50 90 ALA A O 1
ATOM 692 N N . THR A 1 91 ? -2.493 -25.206 -4.636 1.00 27.45 91 THR A N 1
ATOM 693 C CA . THR A 1 91 ? -2.942 -26.562 -4.301 1.00 27.45 91 THR A CA 1
ATOM 694 C C . THR A 1 91 ? -1.977 -27.153 -3.279 1.00 27.45 91 THR A C 1
ATOM 696 O O . THR A 1 91 ? -0.771 -27.079 -3.497 1.00 27.45 91 THR A O 1
ATOM 699 N N . ALA A 1 92 ? -2.539 -27.789 -2.244 1.00 27.56 92 ALA A N 1
ATOM 700 C CA . ALA A 1 92 ? -1.910 -28.384 -1.051 1.00 27.56 92 ALA A CA 1
ATOM 701 C C . ALA A 1 92 ? -1.658 -27.384 0.100 1.00 27.56 92 ALA A C 1
ATOM 703 O O . ALA A 1 92 ? -1.075 -26.335 -0.107 1.00 27.56 92 ALA A O 1
ATOM 704 N N . ALA A 1 93 ? -2.039 -27.621 1.353 1.00 27.70 93 ALA A N 1
ATOM 705 C CA . ALA A 1 93 ? -2.819 -28.681 1.978 1.00 27.70 93 ALA A CA 1
ATOM 706 C C . ALA A 1 93 ? -3.331 -28.165 3.340 1.00 27.70 93 ALA A C 1
ATOM 708 O O . ALA A 1 93 ? -2.853 -27.166 3.874 1.00 27.70 93 ALA A O 1
ATOM 709 N N . LYS A 1 94 ? -4.333 -28.863 3.864 1.00 30.70 94 LYS A N 1
ATOM 710 C CA . LYS A 1 94 ? -4.933 -28.718 5.191 1.00 30.70 94 LYS A CA 1
ATOM 711 C C . LYS A 1 94 ? -3.969 -29.225 6.283 1.00 30.70 94 LYS A C 1
ATOM 713 O O . LYS A 1 94 ? -3.286 -30.207 6.036 1.00 30.70 94 LYS A O 1
ATOM 718 N N . GLU A 1 95 ? -4.027 -28.583 7.457 1.00 31.84 95 GLU A N 1
ATOM 719 C CA . GLU A 1 95 ? -3.516 -29.009 8.782 1.00 31.84 95 GLU A CA 1
ATOM 720 C C . GLU A 1 95 ? -2.008 -29.281 8.950 1.00 31.84 95 GLU A C 1
ATOM 722 O O . GLU A 1 95 ? -1.472 -30.235 8.409 1.00 31.84 95 GLU A O 1
ATOM 727 N N . GLU A 1 96 ? -1.349 -28.458 9.778 1.00 26.73 96 GLU A N 1
ATOM 728 C CA . GLU A 1 96 ? -0.701 -28.842 11.052 1.00 26.73 96 GLU A CA 1
ATOM 729 C C . GLU A 1 96 ? 0.139 -27.657 11.584 1.00 26.73 96 GLU A C 1
ATOM 731 O O . GLU A 1 96 ? 1.045 -27.150 10.927 1.00 26.73 96 GLU A O 1
ATOM 736 N N . VAL A 1 97 ? -0.182 -27.185 12.791 1.00 51.12 97 VAL A N 1
ATOM 737 C CA . VAL A 1 97 ? 0.746 -26.438 13.663 1.00 51.12 97 VAL A CA 1
ATOM 738 C C . VAL A 1 97 ? 1.553 -27.524 14.382 1.00 51.12 97 VAL A C 1
ATOM 740 O O . VAL A 1 97 ? 0.901 -28.388 14.973 1.00 51.12 97 VAL A O 1
ATOM 743 N N . PRO A 1 98 ? 2.907 -27.554 14.351 1.00 50.56 98 PRO A N 1
ATOM 744 C CA . PRO A 1 98 ? 3.696 -26.674 15.225 1.00 50.56 98 PRO A CA 1
ATOM 745 C C . PRO A 1 98 ? 5.124 -26.286 14.750 1.00 50.56 98 PRO A C 1
ATOM 747 O O . PRO A 1 98 ? 5.716 -26.874 13.855 1.00 50.56 98 PRO A O 1
ATOM 750 N N . GLU A 1 99 ? 5.697 -25.308 15.467 1.00 37.56 99 GLU A N 1
ATOM 751 C CA . GLU A 1 99 ? 7.142 -25.024 15.608 1.00 37.56 99 GLU A CA 1
ATOM 752 C C . GLU A 1 99 ? 7.854 -24.137 14.556 1.00 37.56 99 GLU A C 1
ATOM 754 O O . GLU A 1 99 ? 8.970 -24.402 14.113 1.00 37.56 99 GLU A O 1
ATOM 759 N N . ILE A 1 100 ? 7.276 -22.980 14.217 1.00 32.41 100 ILE A N 1
ATOM 760 C CA . ILE A 1 100 ? 7.885 -22.014 13.278 1.00 32.41 100 ILE A CA 1
ATOM 761 C C . ILE A 1 100 ? 8.663 -20.901 14.005 1.00 32.41 100 ILE A C 1
ATOM 763 O O . ILE A 1 100 ? 8.397 -19.718 13.826 1.00 32.41 100 ILE A O 1
ATOM 767 N N . LEU A 1 101 ? 9.650 -21.252 14.833 1.00 37.47 101 LEU A N 1
ATOM 768 C CA . LEU A 1 101 ? 10.554 -20.255 15.446 1.00 37.47 101 LEU A CA 1
ATOM 769 C C . LEU A 1 101 ? 12.028 -20.404 15.048 1.00 37.47 101 LEU A C 1
ATOM 771 O O . LEU A 1 101 ? 12.876 -19.677 15.558 1.00 37.47 101 LEU A O 1
ATOM 775 N N . LYS A 1 102 ? 12.361 -21.291 14.100 1.00 37.88 102 LYS A N 1
ATOM 776 C CA . LYS A 1 102 ? 13.761 -21.487 13.660 1.00 37.88 102 LYS A CA 1
ATOM 777 C C . LYS A 1 102 ? 13.988 -21.456 12.147 1.00 37.88 102 LYS A C 1
ATOM 779 O O . LYS A 1 102 ? 15.129 -21.375 11.709 1.00 37.88 102 LYS A O 1
ATOM 784 N N . THR A 1 103 ? 12.928 -21.434 11.344 1.00 40.88 103 THR A N 1
ATOM 785 C CA . THR A 1 103 ? 12.998 -21.372 9.869 1.00 40.88 103 THR A CA 1
ATOM 786 C C . THR A 1 103 ? 12.200 -20.205 9.285 1.00 40.88 103 THR A C 1
ATOM 788 O O . THR A 1 103 ? 11.990 -20.131 8.076 1.00 40.88 103 THR A O 1
ATOM 791 N N . SER A 1 104 ? 11.768 -19.271 10.135 1.00 53.12 104 SER A N 1
ATOM 792 C CA . SER A 1 104 ? 10.952 -18.140 9.712 1.00 53.12 104 SER A CA 1
ATOM 793 C C . SER A 1 104 ? 11.768 -17.181 8.827 1.00 53.12 104 SER A C 1
ATOM 795 O O . SER A 1 104 ? 12.903 -16.845 9.187 1.00 53.12 104 SER A O 1
ATOM 797 N N . PRO A 1 105 ? 11.223 -16.696 7.692 1.00 55.62 105 PRO A N 1
ATOM 798 C CA . PRO A 1 105 ? 11.833 -15.658 6.856 1.00 55.62 105 PRO A CA 1
ATOM 799 C C . PRO A 1 105 ? 12.335 -14.438 7.646 1.00 55.62 105 PRO A C 1
ATOM 801 O O . PRO A 1 105 ? 13.285 -13.790 7.213 1.00 55.62 105 PRO A O 1
ATOM 804 N N . LEU A 1 106 ? 11.768 -14.193 8.835 1.00 53.94 106 LEU A N 1
ATOM 805 C CA . LEU A 1 106 ? 12.187 -13.181 9.805 1.00 53.94 106 LEU A CA 1
ATOM 806 C C . LEU A 1 106 ? 13.652 -13.310 10.255 1.00 53.94 106 LEU A C 1
ATOM 808 O O . LEU A 1 106 ? 14.309 -12.297 10.460 1.00 53.94 106 LEU A O 1
ATOM 812 N N . ALA A 1 107 ? 14.201 -14.522 10.367 1.00 61.19 107 ALA A N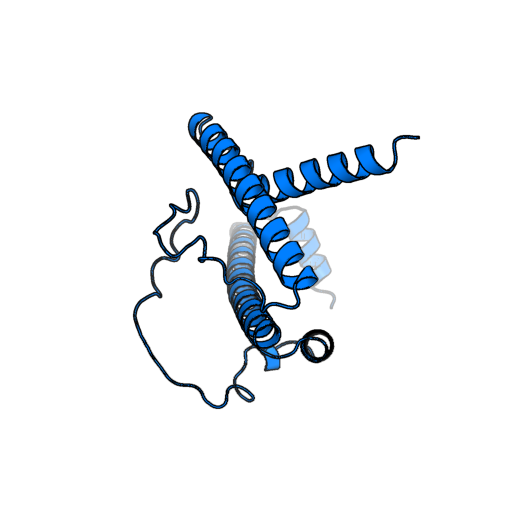 1
ATOM 813 C CA . ALA A 1 107 ? 15.588 -14.719 10.803 1.00 61.19 107 ALA A CA 1
ATOM 814 C C . ALA A 1 107 ? 16.621 -14.228 9.771 1.00 61.19 107 ALA A C 1
ATOM 816 O O . ALA A 1 107 ? 17.782 -14.009 10.108 1.00 61.19 107 ALA A O 1
ATOM 817 N N . LYS A 1 108 ? 16.203 -14.054 8.508 1.00 65.88 108 LYS A N 1
ATOM 818 C CA . LYS A 1 108 ? 17.041 -13.529 7.417 1.00 65.88 108 LYS A CA 1
ATOM 819 C C . LYS A 1 108 ? 16.994 -12.001 7.319 1.00 65.88 108 LYS A C 1
ATOM 821 O O . LYS A 1 108 ? 17.722 -11.434 6.504 1.00 65.88 108 LYS A O 1
ATOM 826 N N . LEU A 1 109 ? 16.129 -11.343 8.095 1.00 66.38 109 LEU A N 1
ATOM 827 C CA . LEU A 1 109 ? 16.045 -9.886 8.146 1.00 66.38 109 LEU A CA 1
ATOM 828 C C . LEU A 1 109 ? 17.131 -9.323 9.074 1.00 66.38 109 LEU A C 1
ATOM 830 O O . LEU A 1 109 ? 17.587 -10.025 9.977 1.00 66.38 109 LEU A O 1
ATOM 834 N N . PRO A 1 110 ? 17.576 -8.076 8.867 1.00 76.00 110 PRO A N 1
ATOM 835 C CA . PRO A 1 110 ? 18.564 -7.457 9.741 1.00 76.00 110 PRO A CA 1
ATOM 836 C C . PRO A 1 110 ? 18.003 -7.265 11.166 1.00 76.00 110 PRO A C 1
ATOM 838 O O . PRO A 1 110 ? 16.789 -7.227 11.383 1.00 76.00 110 PRO A O 1
ATOM 841 N N . LEU A 1 111 ? 18.902 -7.248 12.158 1.00 77.00 111 LEU A N 1
ATOM 842 C CA . LEU A 1 111 ? 18.568 -7.358 13.589 1.00 77.00 111 LEU A CA 1
ATOM 843 C C . LEU A 1 111 ? 17.688 -6.211 14.108 1.00 77.00 111 LEU A C 1
ATOM 845 O O . LEU A 1 111 ? 16.861 -6.419 14.992 1.00 77.00 111 LEU A O 1
ATOM 849 N N . ASP A 1 112 ? 17.851 -5.022 13.542 1.00 78.00 112 ASP A N 1
ATOM 850 C CA . ASP A 1 112 ? 17.036 -3.835 13.795 1.00 78.00 112 ASP A CA 1
ATOM 851 C C . ASP A 1 112 ? 15.570 -4.052 13.397 1.00 78.00 112 ASP A C 1
ATOM 853 O O . ASP A 1 112 ? 14.665 -3.804 14.193 1.00 78.00 112 ASP A O 1
ATOM 857 N N . ILE A 1 113 ? 15.327 -4.597 12.204 1.00 75.81 113 ILE A N 1
ATOM 858 C CA . ILE A 1 113 ? 13.975 -4.901 11.726 1.00 75.81 113 ILE A CA 1
ATOM 859 C C . ILE A 1 113 ? 13.358 -6.030 12.559 1.00 75.81 113 ILE A C 1
ATOM 861 O O . ILE A 1 113 ? 12.180 -5.971 12.911 1.00 75.81 113 ILE A O 1
ATOM 865 N N . GLN A 1 114 ? 14.148 -7.044 12.930 1.00 76.31 114 GLN A N 1
ATOM 866 C CA . GLN A 1 114 ? 13.670 -8.111 13.813 1.00 76.31 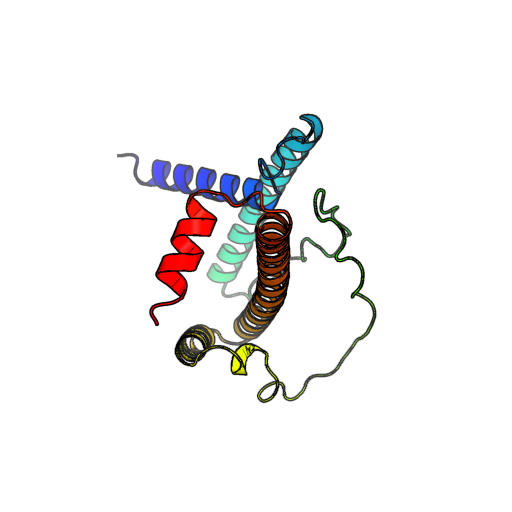114 GLN A CA 1
ATOM 867 C C . GLN A 1 114 ? 13.208 -7.571 15.172 1.00 76.31 114 GLN A C 1
ATOM 869 O O . GLN A 1 114 ? 12.198 -8.039 15.695 1.00 76.31 114 GLN A O 1
ATOM 874 N N . ALA A 1 115 ? 13.928 -6.600 15.743 1.00 80.75 115 ALA A N 1
ATOM 875 C CA . ALA A 1 115 ? 13.554 -5.973 17.006 1.00 80.75 115 ALA A CA 1
ATOM 876 C C . ALA A 1 115 ? 12.246 -5.177 16.877 1.00 80.75 115 ALA A C 1
ATOM 878 O O . ALA A 1 115 ? 11.341 -5.375 17.681 1.00 80.75 115 ALA A O 1
ATOM 879 N N . GLN A 1 116 ? 12.100 -4.375 15.816 1.00 79.56 116 GLN A N 1
ATOM 880 C CA . GLN A 1 116 ? 10.868 -3.618 15.555 1.00 79.56 116 GLN A CA 1
ATOM 881 C C . GLN A 1 116 ? 9.650 -4.525 15.337 1.00 79.56 116 GLN A C 1
ATOM 883 O O . GLN A 1 116 ? 8.539 -4.194 15.745 1.00 79.56 116 GLN A O 1
ATOM 888 N N . ILE A 1 117 ? 9.836 -5.674 14.680 1.00 80.25 117 ILE A N 1
ATOM 889 C CA . ILE A 1 117 ? 8.758 -6.649 14.488 1.00 80.25 117 ILE A CA 1
ATOM 890 C C . ILE A 1 117 ? 8.343 -7.259 15.828 1.00 80.25 117 ILE A C 1
ATOM 892 O O . ILE A 1 117 ? 7.151 -7.352 16.108 1.00 80.25 117 ILE A O 1
ATOM 896 N N . LYS A 1 118 ? 9.309 -7.649 16.665 1.00 82.44 118 LYS A N 1
ATOM 897 C CA . LYS A 1 118 ? 9.030 -8.208 17.994 1.00 82.44 118 LYS A CA 1
ATOM 898 C C . LYS A 1 118 ? 8.300 -7.205 18.883 1.00 82.44 118 LYS A C 1
ATOM 900 O O . LYS A 1 118 ? 7.264 -7.556 19.429 1.00 82.44 118 LYS A O 1
ATOM 905 N N . GLU A 1 119 ? 8.764 -5.958 18.925 1.00 84.88 119 GLU A N 1
ATOM 906 C CA . GLU A 1 119 ? 8.111 -4.869 19.663 1.00 84.88 119 GLU A CA 1
ATOM 907 C C . GLU A 1 119 ? 6.648 -4.690 19.227 1.00 84.88 119 GLU A C 1
ATOM 909 O O . GLU A 1 119 ? 5.746 -4.607 20.059 1.00 84.88 119 GLU A O 1
ATOM 914 N N . LYS A 1 120 ? 6.383 -4.712 17.913 1.00 78.88 120 LYS A N 1
ATOM 915 C CA . LYS A 1 120 ? 5.014 -4.629 17.388 1.00 78.88 120 LYS A CA 1
ATOM 916 C C . LYS A 1 120 ? 4.159 -5.826 17.795 1.00 78.88 120 LYS A C 1
ATOM 918 O O . LYS A 1 120 ? 2.988 -5.625 18.077 1.00 78.88 120 LYS A O 1
ATOM 923 N N . LEU A 1 121 ? 4.720 -7.037 17.838 1.00 79.50 121 LEU A N 1
ATOM 924 C CA . LEU A 1 121 ? 4.009 -8.273 18.196 1.00 79.50 121 LEU A CA 1
ATOM 925 C C . LEU A 1 121 ? 3.734 -8.413 19.702 1.00 79.50 121 LEU A C 1
ATOM 927 O O . LEU A 1 121 ? 2.755 -9.058 20.086 1.00 79.50 121 LEU A O 1
ATOM 931 N N . GLU A 1 122 ? 4.567 -7.811 20.553 1.00 80.56 122 GLU A N 1
ATOM 932 C CA . GLU A 1 122 ? 4.426 -7.853 22.015 1.00 80.56 122 GLU A CA 1
ATOM 933 C C . GLU A 1 122 ? 3.129 -7.186 22.497 1.00 80.56 122 GLU A C 1
ATOM 935 O O . GLU A 1 122 ? 2.510 -7.674 23.444 1.00 80.56 122 GLU A O 1
ATOM 940 N N . GLY A 1 123 ? 2.673 -6.137 21.806 1.00 76.06 123 GLY A N 1
ATOM 941 C CA . GLY A 1 123 ? 1.441 -5.413 22.135 1.00 76.06 123 GLY A CA 1
ATOM 942 C C . GLY A 1 123 ? 0.135 -6.095 21.709 1.00 76.06 123 GLY A C 1
ATOM 943 O O . GLY A 1 123 ? -0.921 -5.712 22.205 1.00 76.06 123 GLY A O 1
ATOM 944 N N . LEU A 1 124 ? 0.178 -7.098 20.822 1.00 78.31 124 LEU A N 1
ATOM 945 C CA . LEU A 1 124 ? -1.023 -7.806 20.352 1.00 78.31 124 LEU A CA 1
ATOM 946 C C . LEU A 1 124 ? -1.185 -9.126 21.103 1.00 78.31 124 LEU A C 1
ATOM 948 O O . LEU A 1 124 ? -0.204 -9.837 21.320 1.00 78.31 124 LEU A O 1
ATOM 952 N N . THR A 1 125 ? -2.412 -9.499 21.463 1.00 76.00 125 THR A N 1
ATOM 953 C CA . THR A 1 125 ? -2.708 -10.791 22.109 1.00 76.00 125 THR A CA 1
ATOM 954 C C . THR A 1 125 ? -3.763 -11.571 21.325 1.00 76.00 125 THR A C 1
ATOM 956 O O . THR A 1 125 ? -4.568 -10.998 20.595 1.00 76.00 125 THR A O 1
ATOM 959 N N . GLY A 1 126 ? -3.740 -12.904 21.432 1.00 80.44 126 GLY A N 1
ATOM 960 C CA . GLY A 1 126 ? -4.722 -13.774 20.777 1.00 80.44 126 GLY A CA 1
ATOM 961 C C . GLY A 1 126 ? -4.694 -13.703 19.243 1.00 80.44 126 GLY A C 1
ATOM 962 O O . GLY A 1 126 ? -3.636 -13.800 18.625 1.00 80.44 126 GLY A O 1
ATOM 963 N N . ILE A 1 127 ? -5.875 -13.542 18.637 1.00 71.81 127 ILE A N 1
ATOM 964 C CA . ILE A 1 127 ? -6.099 -13.606 17.179 1.00 71.81 127 ILE A CA 1
ATOM 965 C C . ILE A 1 127 ? -5.365 -12.485 16.429 1.00 71.81 127 ILE A C 1
ATOM 967 O O . ILE A 1 127 ? -4.886 -12.694 15.315 1.00 71.81 127 ILE A O 1
ATOM 971 N N . GLU A 1 128 ? -5.245 -11.301 17.029 1.00 72.81 128 GLU A N 1
ATOM 972 C CA . GLU A 1 128 ? -4.583 -10.158 16.394 1.00 72.81 128 GLU A CA 1
ATOM 973 C C . GLU A 1 128 ? -3.093 -10.421 16.159 1.00 72.81 128 GLU A C 1
ATOM 975 O O . GLU A 1 128 ? -2.548 -10.045 15.121 1.00 72.81 128 GLU A O 1
ATOM 980 N N . ARG A 1 129 ? -2.444 -11.134 17.090 1.00 79.50 129 ARG A N 1
ATOM 981 C CA . ARG A 1 129 ? -1.038 -11.527 16.956 1.00 79.50 129 ARG A CA 1
ATOM 982 C C . ARG A 1 129 ? -0.851 -12.491 15.788 1.00 79.50 129 ARG A C 1
ATOM 984 O O . ARG A 1 129 ? 0.012 -12.260 14.949 1.00 79.50 129 ARG A O 1
ATOM 991 N N . GLU A 1 130 ? -1.694 -13.517 15.685 1.00 75.75 130 GLU A N 1
ATOM 992 C CA . GLU A 1 130 ? -1.635 -14.470 14.568 1.00 75.75 130 GLU A CA 1
ATOM 993 C C . GLU A 1 130 ? -1.871 -13.792 13.213 1.00 75.75 130 GLU A C 1
ATOM 995 O O . GLU A 1 130 ? -1.225 -14.125 12.216 1.00 75.75 130 GLU A O 1
ATOM 1000 N N . LEU A 1 131 ? -2.804 -12.837 13.160 1.00 77.94 131 LEU A N 1
ATOM 1001 C CA . LEU A 1 131 ? -3.081 -12.070 11.950 1.00 77.94 131 LEU A CA 1
ATOM 1002 C C . LEU A 1 131 ? -1.871 -11.214 11.555 1.00 77.94 131 LEU A C 1
ATOM 1004 O O . LEU A 1 131 ? -1.478 -11.204 10.388 1.00 77.94 131 LEU A O 1
ATOM 1008 N N . GLN A 1 132 ? -1.255 -10.542 12.529 1.00 78.06 132 GLN A N 1
ATOM 1009 C CA . GLN A 1 132 ? -0.079 -9.708 12.310 1.00 78.06 132 GLN A CA 1
ATOM 1010 C C . GLN A 1 132 ? 1.126 -10.535 11.843 1.00 78.06 132 GLN A C 1
ATOM 1012 O O . GLN A 1 132 ? 1.832 -10.126 10.922 1.00 78.06 132 GLN A O 1
ATOM 1017 N N . GLU A 1 133 ? 1.347 -11.717 12.421 1.00 77.94 133 GLU A N 1
ATOM 1018 C CA . GLU A 1 133 ? 2.406 -12.637 11.996 1.00 77.94 133 GLU A CA 1
ATOM 1019 C C . GLU A 1 133 ? 2.203 -13.115 10.553 1.00 77.94 133 GLU A C 1
ATOM 1021 O O . GLU A 1 133 ? 3.143 -13.089 9.754 1.00 77.94 133 GLU A O 1
ATOM 1026 N N . LYS A 1 134 ? 0.970 -13.489 10.185 1.00 75.75 134 LYS A N 1
ATOM 1027 C CA . LYS A 1 134 ? 0.626 -13.877 8.807 1.00 75.75 134 LYS A CA 1
ATOM 1028 C C . LYS A 1 134 ? 0.816 -12.721 7.824 1.00 75.75 134 LYS A C 1
ATOM 1030 O O . LYS A 1 134 ? 1.356 -12.934 6.739 1.00 75.75 134 LYS A O 1
ATOM 1035 N N . ALA A 1 135 ? 0.420 -11.506 8.204 1.00 75.50 135 ALA A N 1
ATOM 1036 C CA . ALA A 1 135 ? 0.610 -10.313 7.384 1.00 75.50 135 ALA A CA 1
ATOM 1037 C C . ALA A 1 135 ? 2.101 -10.014 7.149 1.00 75.50 135 ALA A C 1
ATOM 1039 O O . ALA A 1 135 ? 2.514 -9.800 6.011 1.00 75.50 135 ALA A O 1
ATOM 1040 N N . LEU A 1 136 ? 2.923 -10.081 8.199 1.00 78.62 136 LEU A N 1
ATOM 1041 C CA . LEU A 1 136 ? 4.372 -9.890 8.102 1.00 78.62 136 LEU A CA 1
ATOM 1042 C C . LEU A 1 136 ? 5.045 -10.971 7.251 1.00 78.62 136 LEU A C 1
ATOM 1044 O O . LEU A 1 136 ? 5.934 -10.673 6.457 1.00 78.62 136 LEU A O 1
ATOM 1048 N N . ALA A 1 137 ? 4.622 -12.230 7.386 1.00 77.19 137 ALA A N 1
ATOM 1049 C CA . ALA A 1 137 ? 5.130 -13.313 6.551 1.00 77.19 137 ALA A CA 1
ATOM 1050 C C . ALA A 1 137 ? 4.827 -13.066 5.063 1.00 77.19 137 ALA A C 1
ATOM 1052 O O . ALA A 1 137 ? 5.716 -13.221 4.220 1.00 77.19 137 ALA A O 1
ATOM 1053 N N . ALA A 1 138 ? 3.605 -12.622 4.751 1.00 72.94 138 ALA A N 1
ATOM 1054 C CA . ALA A 1 138 ? 3.211 -12.254 3.396 1.00 72.94 138 ALA A CA 1
ATOM 1055 C C . ALA A 1 138 ? 4.050 -11.079 2.862 1.00 72.94 138 ALA A C 1
ATOM 1057 O O . ALA A 1 138 ? 4.584 -11.166 1.757 1.00 72.94 138 ALA A O 1
ATOM 1058 N N . GLU A 1 139 ? 4.255 -10.030 3.661 1.00 76.88 139 GLU A N 1
ATOM 1059 C CA . GLU A 1 139 ? 5.091 -8.881 3.292 1.00 76.88 139 GLU A CA 1
ATOM 1060 C C . GLU A 1 139 ? 6.537 -9.295 2.986 1.00 76.88 139 GLU A C 1
ATOM 1062 O O . GLU A 1 139 ? 7.098 -8.891 1.965 1.00 76.88 139 GLU A O 1
ATOM 1067 N N . ILE A 1 140 ? 7.133 -10.156 3.817 1.00 78.81 140 ILE A N 1
ATOM 1068 C CA . ILE A 1 140 ? 8.494 -10.651 3.583 1.00 78.81 140 ILE A CA 1
ATOM 1069 C C . ILE A 1 140 ? 8.563 -11.454 2.282 1.00 78.81 140 ILE A C 1
ATOM 1071 O O . ILE A 1 140 ? 9.511 -11.281 1.513 1.00 78.81 140 ILE A O 1
ATOM 1075 N N . SER A 1 141 ? 7.579 -12.318 2.021 1.00 76.50 141 SER A N 1
ATOM 1076 C CA . SER A 1 141 ? 7.541 -13.100 0.781 1.00 76.50 141 SER A CA 1
ATOM 1077 C C . SER A 1 141 ? 7.416 -12.204 -0.458 1.00 76.50 141 SER A C 1
ATOM 1079 O O . SER A 1 141 ? 8.228 -12.320 -1.377 1.00 76.50 141 SER A O 1
ATOM 1081 N N . ALA A 1 142 ? 6.519 -11.214 -0.431 1.00 72.06 142 ALA A N 1
ATOM 1082 C CA . ALA A 1 142 ? 6.363 -10.240 -1.506 1.00 72.06 142 ALA A CA 1
ATOM 1083 C C . ALA A 1 142 ? 7.641 -9.405 -1.711 1.00 72.06 142 ALA A C 1
ATOM 1085 O O . ALA A 1 142 ? 8.087 -9.189 -2.838 1.00 72.06 142 ALA A O 1
ATOM 1086 N N . GLY A 1 143 ? 8.295 -8.984 -0.624 1.00 74.94 143 GLY A N 1
ATOM 1087 C CA . GLY A 1 143 ? 9.564 -8.258 -0.684 1.00 74.94 143 GLY A CA 1
ATOM 1088 C C . GLY A 1 143 ? 10.699 -9.071 -1.320 1.00 74.94 143 GLY A C 1
ATOM 1089 O O . GLY A 1 143 ? 11.534 -8.514 -2.040 1.00 74.94 143 GLY A O 1
ATOM 1090 N N . GLN A 1 144 ? 10.731 -10.391 -1.107 1.00 79.31 144 GLN A N 1
ATOM 1091 C CA . GLN A 1 144 ? 11.702 -11.279 -1.755 1.00 79.31 144 GLN A CA 1
ATOM 1092 C C . GLN A 1 144 ? 11.482 -11.361 -3.270 1.00 79.31 144 GLN A C 1
ATOM 1094 O O . GLN A 1 144 ? 12.457 -11.284 -4.021 1.00 79.31 144 GLN A O 1
ATOM 1099 N N . GLU A 1 145 ? 10.231 -11.449 -3.721 1.00 73.88 145 GLU A N 1
ATOM 1100 C CA . GLU A 1 145 ? 9.884 -11.449 -5.147 1.00 73.88 145 GLU A CA 1
ATOM 1101 C C . GLU A 1 145 ? 10.237 -10.116 -5.817 1.00 73.88 145 GLU A C 1
ATOM 1103 O O . GLU A 1 145 ? 10.906 -10.099 -6.852 1.00 73.88 145 GLU A O 1
ATOM 1108 N N . VAL A 1 146 ? 9.896 -8.985 -5.188 1.00 81.00 146 VAL A N 1
ATOM 1109 C CA . VAL A 1 146 ? 10.268 -7.646 -5.681 1.00 81.00 146 VAL A CA 1
ATOM 1110 C C . VAL A 1 146 ? 11.786 -7.509 -5.797 1.00 81.00 146 VAL A C 1
ATOM 1112 O O . VAL A 1 146 ? 12.290 -7.038 -6.818 1.00 81.00 146 VAL A O 1
ATOM 1115 N N . LYS A 1 147 ? 12.544 -7.970 -4.792 1.00 83.06 147 LYS A N 1
ATOM 1116 C CA . LYS A 1 147 ? 14.013 -7.964 -4.831 1.00 83.06 147 LYS A CA 1
ATOM 1117 C C . LYS A 1 147 ? 14.561 -8.828 -5.970 1.00 83.06 147 LYS A C 1
ATOM 1119 O O . LYS A 1 147 ? 15.535 -8.432 -6.613 1.00 83.06 147 LYS A O 1
ATOM 1124 N N . ALA A 1 148 ? 13.972 -9.998 -6.216 1.00 79.88 148 ALA A N 1
ATOM 1125 C CA . ALA A 1 148 ? 14.370 -10.872 -7.316 1.00 79.88 148 ALA A CA 1
ATOM 1126 C C . ALA A 1 148 ? 14.111 -10.210 -8.679 1.00 79.88 148 ALA A C 1
ATOM 1128 O O . ALA A 1 148 ? 15.019 -10.154 -9.511 1.00 79.88 148 ALA A O 1
ATOM 1129 N N . ASN A 1 149 ? 12.927 -9.624 -8.866 1.00 79.38 149 ASN A N 1
ATOM 1130 C CA . ASN A 1 149 ? 12.558 -8.902 -10.083 1.00 79.38 149 ASN A CA 1
ATOM 1131 C C . ASN A 1 149 ? 13.477 -7.701 -10.329 1.00 79.38 149 ASN A C 1
ATOM 1133 O O . ASN A 1 149 ? 14.003 -7.540 -11.427 1.00 79.38 149 ASN A O 1
ATOM 1137 N N . LEU A 1 150 ? 13.764 -6.909 -9.293 1.00 88.31 150 LEU A N 1
ATOM 1138 C CA . LEU A 1 150 ? 14.671 -5.767 -9.399 1.00 88.31 150 LEU A CA 1
ATOM 1139 C C . LEU A 1 150 ? 16.101 -6.194 -9.758 1.00 88.31 150 LEU A C 1
ATOM 1141 O O . LEU A 1 150 ? 16.762 -5.544 -10.567 1.00 88.31 150 LEU A O 1
ATOM 1145 N N . LYS A 1 151 ? 16.578 -7.312 -9.194 1.00 88.19 151 LYS A N 1
ATOM 1146 C CA . LYS A 1 151 ? 17.884 -7.885 -9.545 1.00 88.19 151 LYS A CA 1
ATOM 1147 C C . LYS A 1 151 ? 17.939 -8.291 -11.018 1.00 88.19 151 LYS A C 1
ATOM 1149 O O . LYS A 1 151 ? 18.979 -8.097 -11.641 1.00 88.19 151 LYS A O 1
ATOM 1154 N N . ASN A 1 152 ? 16.858 -8.847 -11.561 1.00 88.12 152 ASN A N 1
ATOM 1155 C CA . ASN A 1 152 ? 16.782 -9.210 -12.975 1.00 88.12 152 ASN A CA 1
ATOM 1156 C C . ASN A 1 152 ? 16.784 -7.961 -13.865 1.00 88.12 152 ASN A C 1
ATOM 1158 O O . ASN A 1 152 ? 17.649 -7.859 -14.723 1.00 88.12 152 ASN A O 1
ATOM 1162 N N . ILE A 1 153 ? 15.956 -6.954 -13.562 1.00 87.81 153 ILE A N 1
ATOM 1163 C CA . ILE A 1 153 ? 15.940 -5.670 -14.291 1.00 87.81 153 ILE A CA 1
ATOM 1164 C C . ILE A 1 153 ? 17.332 -5.019 -14.306 1.00 87.81 153 ILE A C 1
ATOM 1166 O O . ILE A 1 153 ? 17.795 -4.531 -15.337 1.00 87.81 153 ILE A O 1
ATOM 1170 N N . TYR A 1 154 ? 18.030 -5.027 -13.167 1.00 89.50 154 TYR A N 1
ATOM 1171 C CA . TYR A 1 154 ? 19.381 -4.475 -13.086 1.00 89.50 154 TYR A CA 1
ATOM 1172 C C . TYR A 1 154 ? 20.387 -5.274 -13.922 1.00 89.50 154 TYR A C 1
ATOM 1174 O O . TYR A 1 154 ? 21.225 -4.681 -14.600 1.00 89.50 154 TYR A O 1
ATOM 1182 N N . LYS A 1 155 ? 20.305 -6.612 -13.898 1.00 90.44 155 LYS A N 1
ATOM 1183 C CA . LYS A 1 155 ? 21.144 -7.474 -14.740 1.00 90.44 155 LYS A CA 1
ATOM 1184 C C . LYS A 1 155 ? 20.898 -7.208 -16.218 1.00 90.44 155 LYS A C 1
ATOM 1186 O O . LYS A 1 155 ? 21.873 -7.004 -16.933 1.00 90.44 155 LYS A O 1
ATOM 1191 N N . ASP A 1 156 ? 19.642 -7.147 -16.643 1.00 90.12 156 ASP A N 1
ATOM 1192 C CA . ASP A 1 156 ? 19.275 -6.902 -18.037 1.00 90.12 156 ASP A CA 1
ATOM 1193 C C . ASP A 1 156 ? 19.801 -5.537 -18.495 1.00 90.12 156 ASP A C 1
ATOM 1195 O O . ASP A 1 156 ? 20.525 -5.453 -19.485 1.00 90.12 156 ASP A O 1
ATOM 1199 N N . SER A 1 157 ? 19.592 -4.486 -17.693 1.00 84.38 157 SER A N 1
ATOM 1200 C CA . SER A 1 157 ? 20.145 -3.155 -17.976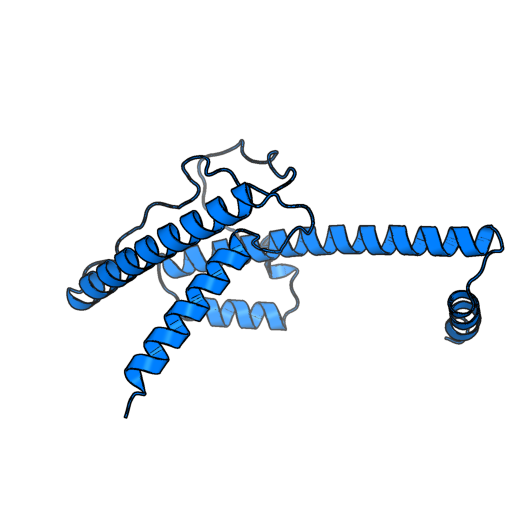 1.00 84.38 157 SER A CA 1
ATOM 1201 C C . SER A 1 157 ? 21.680 -3.140 -17.999 1.00 84.38 157 SER A C 1
ATOM 1203 O O . SER A 1 157 ? 22.287 -2.438 -18.812 1.00 84.38 157 SER A O 1
ATOM 1205 N N . SER A 1 158 ? 22.341 -3.917 -17.132 1.00 84.31 158 SER A N 1
ATOM 1206 C CA . SER A 1 158 ? 23.804 -4.039 -17.132 1.00 84.31 158 SER A CA 1
ATOM 1207 C C . SER A 1 158 ? 24.333 -4.813 -18.343 1.00 84.31 158 SER A C 1
ATOM 1209 O O . SER A 1 158 ? 25.359 -4.429 -18.896 1.00 84.31 158 SER A O 1
ATOM 1211 N N . ALA A 1 159 ? 23.615 -5.838 -18.805 1.00 88.50 159 ALA A N 1
ATOM 1212 C CA . ALA A 1 159 ? 23.966 -6.606 -19.993 1.00 88.50 159 ALA A CA 1
ATOM 1213 C C . ALA A 1 159 ? 23.778 -5.768 -21.264 1.00 88.50 159 ALA A C 1
ATOM 1215 O O . ALA A 1 159 ? 24.622 -5.798 -22.153 1.00 88.50 159 ALA A O 1
ATOM 1216 N N . GLU A 1 160 ? 22.724 -4.951 -21.337 1.00 87.44 160 GLU A N 1
ATOM 1217 C CA . GLU A 1 160 ? 22.553 -3.968 -22.412 1.00 87.44 160 GLU A CA 1
ATOM 1218 C C . GLU A 1 160 ? 23.675 -2.922 -22.424 1.00 87.44 160 GLU A C 1
ATOM 1220 O O . GLU A 1 160 ? 24.159 -2.553 -23.492 1.00 87.44 160 GLU A O 1
ATOM 1225 N N . ARG A 1 161 ? 24.114 -2.448 -21.246 1.00 82.88 161 ARG A N 1
ATOM 1226 C CA . ARG A 1 161 ? 25.284 -1.559 -21.127 1.00 82.88 161 ARG A CA 1
ATOM 1227 C C . ARG A 1 161 ? 26.553 -2.245 -21.630 1.00 82.88 161 ARG A C 1
ATOM 1229 O O . ARG A 1 161 ? 27.285 -1.636 -22.398 1.00 82.88 161 ARG A O 1
ATOM 1236 N N . GLN A 1 162 ? 26.789 -3.497 -21.239 1.00 83.62 162 GLN A N 1
ATOM 1237 C CA . GLN A 1 162 ? 27.952 -4.272 -21.684 1.00 83.62 162 GLN A CA 1
ATOM 1238 C C . GLN A 1 162 ? 27.947 -4.486 -23.198 1.00 83.62 162 GLN A C 1
ATOM 1240 O O . GLN A 1 162 ? 28.959 -4.218 -23.832 1.00 83.62 162 GLN A O 1
ATOM 1245 N N . LYS A 1 163 ? 26.801 -4.831 -23.795 1.00 89.06 163 LYS A N 1
ATOM 1246 C CA . LYS A 1 163 ? 26.667 -4.943 -25.256 1.00 89.06 163 LYS A CA 1
ATOM 1247 C C . LYS A 1 163 ? 27.015 -3.642 -25.977 1.00 89.06 163 LYS A C 1
ATOM 1249 O O . LYS A 1 163 ? 27.739 -3.678 -26.960 1.00 89.06 163 LYS A O 1
ATOM 1254 N N . ARG A 1 164 ? 26.578 -2.482 -25.467 1.00 85.94 164 ARG A N 1
ATOM 1255 C CA . ARG A 1 164 ? 26.953 -1.179 -26.055 1.00 85.94 164 ARG A CA 1
ATOM 1256 C C . ARG A 1 164 ? 28.453 -0.911 -25.992 1.00 85.94 164 ARG A C 1
ATOM 1258 O O . ARG A 1 164 ? 28.998 -0.316 -2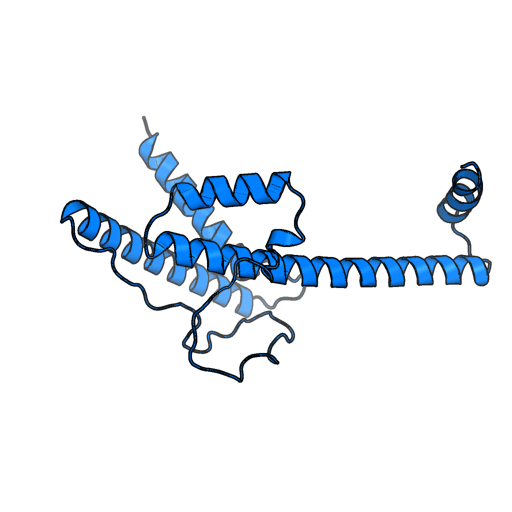6.915 1.00 85.94 164 ARG A O 1
ATOM 1265 N N . VAL A 1 165 ? 29.107 -1.347 -24.918 1.00 82.69 165 VAL A N 1
ATOM 1266 C CA . VAL A 1 165 ? 30.564 -1.248 -24.774 1.00 82.69 165 VAL A CA 1
ATOM 1267 C C . VAL A 1 165 ? 31.270 -2.204 -25.743 1.00 82.69 165 VAL A C 1
ATOM 1269 O O . VAL A 1 165 ? 32.182 -1.786 -26.446 1.00 82.69 165 VAL A O 1
ATOM 1272 N N . GLU A 1 166 ? 30.812 -3.454 -25.852 1.00 84.81 166 GLU A N 1
ATOM 1273 C CA . GLU A 1 166 ? 31.364 -4.473 -26.762 1.00 84.81 166 GLU A CA 1
ATOM 1274 C C . GLU A 1 166 ? 31.188 -4.114 -28.248 1.00 84.81 166 GLU A C 1
ATOM 1276 O O . GLU A 1 166 ? 32.090 -4.339 -29.052 1.00 84.81 166 GLU A O 1
ATOM 1281 N N . GLU A 1 167 ? 30.055 -3.511 -28.613 1.00 88.12 167 GLU A N 1
ATOM 1282 C CA . GLU A 1 167 ? 29.760 -3.018 -29.966 1.00 88.12 167 GLU A CA 1
ATOM 1283 C C . GLU A 1 167 ? 30.476 -1.692 -30.294 1.00 88.12 167 GLU A C 1
ATOM 1285 O O . GLU A 1 167 ? 30.388 -1.205 -31.421 1.00 88.12 167 GLU A O 1
ATOM 1290 N N . GLY A 1 168 ? 31.181 -1.086 -29.329 1.00 81.38 168 GLY A N 1
ATOM 1291 C CA . GLY A 1 168 ? 31.897 0.184 -29.496 1.00 81.38 168 GLY A CA 1
ATOM 1292 C C . GLY A 1 168 ? 31.005 1.434 -29.507 1.00 81.38 168 GLY A C 1
ATOM 1293 O O . GLY A 1 168 ? 31.498 2.536 -29.752 1.00 81.38 168 GLY A O 1
ATOM 1294 N N . ASN A 1 169 ? 29.713 1.291 -29.201 1.00 83.38 169 ASN A N 1
ATOM 1295 C CA . ASN A 1 169 ? 28.714 2.363 -29.119 1.00 83.38 169 ASN A CA 1
ATOM 1296 C C . ASN A 1 169 ? 28.568 2.895 -27.678 1.00 83.38 169 ASN A C 1
ATOM 1298 O O . ASN A 1 169 ? 27.465 3.022 -27.140 1.00 83.38 169 ASN A O 1
ATOM 1302 N N . GLU A 1 170 ? 29.695 3.176 -27.025 1.00 82.06 170 GLU A N 1
ATOM 1303 C CA . GLU A 1 170 ? 29.749 3.640 -25.636 1.00 82.06 170 GLU A CA 1
ATOM 1304 C C . GLU A 1 170 ? 29.116 5.031 -25.466 1.00 82.06 170 GLU A C 1
ATOM 1306 O O . GLU A 1 170 ? 29.463 5.984 -26.171 1.00 82.06 170 GLU A O 1
ATOM 1311 N N . THR A 1 171 ? 28.241 5.199 -24.470 1.00 83.19 171 THR A N 1
ATOM 1312 C CA . THR A 1 171 ? 27.726 6.530 -24.111 1.00 83.19 171 THR A CA 1
ATOM 1313 C C . THR A 1 171 ? 28.796 7.318 -23.345 1.00 83.19 171 THR A C 1
ATOM 1315 O O . THR A 1 171 ? 29.623 6.740 -22.642 1.00 83.19 171 THR A O 1
ATOM 1318 N N . ILE A 1 172 ? 28.746 8.656 -23.375 1.00 82.81 172 ILE A N 1
ATOM 1319 C CA . ILE A 1 172 ? 29.638 9.527 -22.577 1.00 82.81 172 ILE A CA 1
ATOM 1320 C C . ILE A 1 172 ? 29.629 9.126 -21.088 1.00 82.81 172 ILE A C 1
ATOM 1322 O O . ILE A 1 172 ? 30.675 9.095 -20.444 1.00 82.81 172 ILE A O 1
ATOM 1326 N N . VAL A 1 173 ? 28.462 8.751 -20.553 1.00 82.69 173 VAL A N 1
ATOM 1327 C CA . VAL A 1 173 ? 28.311 8.267 -19.170 1.00 82.69 173 VAL A CA 1
ATOM 1328 C C . VAL A 1 173 ? 29.014 6.922 -18.950 1.00 82.69 173 VAL A C 1
ATOM 1330 O O . VAL A 1 173 ? 29.615 6.722 -17.897 1.00 82.69 173 VAL A O 1
ATOM 1333 N N . ASP A 1 174 ? 28.990 6.024 -19.938 1.00 80.50 174 ASP A N 1
ATOM 1334 C CA . ASP A 1 174 ? 29.633 4.707 -19.858 1.00 80.50 174 ASP A CA 1
ATOM 1335 C C . ASP A 1 174 ? 31.167 4.851 -19.858 1.00 80.50 174 ASP A C 1
ATOM 1337 O O . ASP A 1 174 ? 31.844 4.212 -19.052 1.00 80.50 174 ASP A O 1
ATOM 1341 N N . ARG A 1 175 ? 31.712 5.783 -20.656 1.00 79.62 175 ARG A N 1
ATOM 1342 C CA . ARG A 1 175 ? 33.145 6.139 -20.646 1.00 79.62 175 ARG A CA 1
ATOM 1343 C C . ARG A 1 175 ? 33.609 6.773 -19.342 1.00 79.62 175 ARG A C 1
ATOM 1345 O O . ARG A 1 175 ? 34.677 6.456 -18.831 1.00 79.62 175 ARG A O 1
ATOM 1352 N N . VAL A 1 176 ? 32.817 7.690 -18.793 1.00 83.31 176 VAL A N 1
ATOM 1353 C CA . VAL A 1 176 ? 33.148 8.335 -17.515 1.00 83.31 176 VAL A CA 1
ATOM 1354 C C . VAL A 1 176 ? 33.081 7.317 -16.374 1.00 83.31 176 VAL A C 1
ATOM 1356 O O . VAL A 1 176 ? 33.957 7.302 -15.511 1.00 83.31 176 VAL A O 1
ATOM 1359 N N . SER A 1 177 ? 32.092 6.419 -16.397 1.00 81.00 177 SER A N 1
ATOM 1360 C CA . SER A 1 177 ? 31.967 5.343 -15.413 1.00 81.00 177 SER A CA 1
ATOM 1361 C C . SER A 1 177 ? 33.101 4.319 -15.501 1.00 81.00 177 SER A C 1
ATOM 1363 O O . SER A 1 177 ? 33.522 3.823 -14.457 1.00 81.00 177 SER A O 1
ATOM 1365 N N . SER A 1 178 ? 33.601 3.988 -16.696 1.00 79.06 178 SER A N 1
ATOM 1366 C CA . SER A 1 178 ? 34.714 3.040 -16.848 1.00 79.06 178 SER A CA 1
ATOM 1367 C C . SER A 1 178 ? 36.043 3.622 -16.358 1.00 79.06 178 SER A C 1
ATOM 1369 O O . SER A 1 178 ? 36.818 2.916 -15.716 1.00 79.06 178 SER A O 1
ATOM 1371 N N . ILE A 1 179 ? 36.274 4.922 -16.570 1.00 83.69 179 ILE A N 1
ATOM 1372 C CA . ILE A 1 179 ? 37.488 5.623 -16.122 1.00 83.69 179 ILE A CA 1
ATOM 1373 C C . ILE A 1 179 ? 37.475 5.874 -14.604 1.00 83.69 179 ILE A C 1
ATOM 1375 O O . ILE A 1 179 ? 38.488 5.667 -13.942 1.00 83.69 179 ILE A O 1
ATOM 1379 N N . LEU A 1 180 ? 36.340 6.289 -14.027 1.00 79.69 180 LEU A N 1
ATOM 1380 C CA . LEU A 1 180 ? 36.232 6.565 -12.584 1.00 79.69 180 LEU A CA 1
ATOM 1381 C C . LEU A 1 180 ? 36.060 5.298 -11.733 1.00 79.69 180 LEU A C 1
ATOM 1383 O O . LEU A 1 180 ? 36.517 5.262 -10.593 1.00 79.69 180 LEU A O 1
ATOM 1387 N N . GLY A 1 181 ? 35.418 4.256 -12.266 1.00 63.56 181 GLY A N 1
ATOM 1388 C CA . GLY A 1 181 ? 35.211 2.987 -11.562 1.00 63.56 181 GLY A CA 1
ATOM 1389 C C . GLY A 1 181 ? 36.476 2.134 -11.413 1.00 63.56 181 GLY A C 1
ATOM 1390 O O . GLY A 1 181 ? 36.491 1.229 -10.585 1.00 63.56 181 GLY A O 1
ATOM 1391 N N . GLY A 1 182 ? 37.531 2.427 -12.183 1.00 53.62 182 GLY A N 1
ATOM 1392 C CA . GLY A 1 182 ? 38.821 1.732 -12.134 1.00 53.62 182 GLY A CA 1
ATOM 1393 C C . GLY A 1 182 ? 39.821 2.269 -11.100 1.00 53.62 182 GLY A C 1
ATOM 1394 O O . GLY A 1 182 ? 40.916 1.726 -10.997 1.00 53.62 182 GLY A O 1
ATOM 1395 N N . TRP A 1 183 ? 39.479 3.322 -10.342 1.00 47.41 183 TRP A N 1
ATOM 1396 C CA . TRP A 1 183 ? 40.367 3.944 -9.345 1.00 47.41 183 TRP A CA 1
ATOM 1397 C C . TRP A 1 183 ? 39.954 3.643 -7.892 1.00 47.41 183 TRP A C 1
ATOM 1399 O O . TRP A 1 183 ? 40.003 4.514 -7.022 1.00 47.41 183 TRP A O 1
ATOM 1409 N N . LYS A 1 184 ? 39.522 2.405 -7.627 1.00 42.62 184 LYS A N 1
ATOM 1410 C CA . LYS A 1 184 ? 39.305 1.881 -6.274 1.00 42.62 184 LYS A CA 1
ATOM 1411 C C . LYS A 1 184 ? 39.921 0.501 -6.112 1.00 42.62 184 LYS A C 1
ATOM 1413 O O . LYS A 1 184 ? 39.768 -0.312 -7.047 1.00 42.62 184 LYS A O 1
#

Radius of gyration: 23.99 Å; chains: 1; bounding box: 62×55×56 Å

Sequence (184 aa):
MCRTENKSLERCVEMQQKFLKALGYLSTFDRGKDVDEKIQMHADTLYHRMLAQEKAVAEAEKEGKEMPKFAPLLENGGSSVTAPAAAAAATAAKEEVPEILKTSPLAKLPLDIQAQIKEKLEGLTGIERELQEKALAAEISAGQEVKANLKNIYKDSSAERQKRVEEGNETIVDRVSSILGGWK

Secondary structure (DSSP, 8-state):
--HHHHHHHHHHHHHHHHHHHHTTTTS-TT--HHHHHHHHHHHHHHHHHHHHHHHHHHHHHHTTPPPPPPPPTTTT----TT--S--S------------SSS-GGGGS-HHHHHHHHHHHHT--THHHHHHHHHHHHHHHHHHHHHHHHHHHHHHHHHHHHHHHHTT---HHHHHHHHHHT--

Foldseek 3Di:
DCPVVVVVVVVVVVQLVVQLVVLCPVVDPPDDPVVSVVSSVVSVVVVVVVVVQVVQQVVCVVVVHDRDDDDDPPPPPPPSVDDDDPPDDPDDDDDDDDDPPPPQLLVVDDPVVNVVLVVVLVPDDDPVSVVSSVVVSVVSVVVVVVVVVVVVVVVVVVVVQVVCVVVVVHDPVNVVCVVVVPPD